Protein AF-A0A7S3F7E6-F1 (afdb_monomer)

Mean predicted aligned error: 4.09 Å

Sequence (186 aa):
VEELLQKADSQLNTDAANVQTLLRAVATEEGEFELPVPAERMIALRAAVRTLLPALDEGFVGTVKAYMQKANEDGLDGMVDVLRKLLQTYASERLFVLVDSRMEPAIASAVRSMLEAPPETWDEVMREQLLSSDASCGADELLGALQDQMGEVVLGMPAGSAVQTVLAEYLNEMLSLARGIAAEDA

pLDDT: mean 93.37, std 6.62, range [60.09, 98.44]

Structure (mmCIF, N/CA/C/O backbone):
data_AF-A0A7S3F7E6-F1
#
_entry.id   AF-A0A7S3F7E6-F1
#
loop_
_atom_site.group_PDB
_atom_site.id
_atom_site.type_symbol
_atom_site.label_atom_id
_atom_site.label_alt_id
_atom_site.label_comp_id
_atom_site.label_asym_id
_atom_site.label_entity_id
_atom_site.label_seq_id
_atom_site.pdbx_PDB_ins_code
_atom_site.Cartn_x
_atom_site.Cartn_y
_atom_site.Cartn_z
_atom_site.occupancy
_atom_site.B_iso_or_equiv
_atom_site.auth_seq_id
_atom_site.auth_comp_id
_atom_site.auth_asym_id
_atom_site.auth_atom_id
_atom_site.pdbx_PDB_model_num
ATOM 1 N N . VAL A 1 1 ? 2.160 9.738 34.472 1.00 67.06 1 VAL A N 1
ATOM 2 C CA . VAL A 1 1 ? 1.409 8.509 34.112 1.00 67.06 1 VAL A CA 1
ATOM 3 C C . VAL A 1 1 ? 0.072 8.883 33.491 1.00 67.06 1 VAL A C 1
ATOM 5 O O . VAL A 1 1 ? -0.151 8.504 32.356 1.00 67.06 1 VAL A O 1
ATOM 8 N N . GLU A 1 2 ? -0.748 9.707 34.146 1.00 76.00 2 GLU A N 1
ATOM 9 C CA . GLU A 1 2 ? -2.063 10.135 33.631 1.00 76.00 2 GLU A CA 1
ATOM 10 C C . GLU A 1 2 ? -2.003 10.919 32.304 1.00 76.00 2 GLU A C 1
ATOM 12 O O . GLU A 1 2 ? -2.695 10.566 31.357 1.00 76.00 2 GLU A O 1
ATOM 17 N N . GLU A 1 3 ? -1.075 11.872 32.155 1.00 75.81 3 GLU A N 1
ATOM 18 C CA . GLU A 1 3 ? -0.870 12.582 30.875 1.00 75.81 3 GLU A CA 1
ATOM 19 C C . GLU A 1 3 ? -0.378 11.675 29.731 1.00 75.81 3 GLU A C 1
ATOM 21 O O . GLU A 1 3 ? -0.647 11.942 28.562 1.00 75.81 3 GLU A O 1
ATOM 26 N N . LEU A 1 4 ? 0.362 10.606 30.051 1.00 71.06 4 LEU A N 1
ATOM 27 C CA . LEU A 1 4 ? 0.835 9.641 29.051 1.00 71.06 4 LEU A CA 1
ATOM 28 C C . LEU A 1 4 ? -0.311 8.737 28.586 1.00 71.06 4 LEU A C 1
ATOM 30 O O . LEU A 1 4 ? -0.419 8.477 27.393 1.00 71.06 4 LEU A O 1
ATOM 34 N N . LEU A 1 5 ? -1.181 8.319 29.512 1.00 74.38 5 LEU A N 1
ATOM 35 C CA . LEU A 1 5 ? -2.395 7.564 29.199 1.00 74.38 5 LEU A CA 1
ATOM 36 C C . LEU A 1 5 ? -3.343 8.394 28.332 1.00 74.38 5 LEU A C 1
ATOM 38 O O . LEU A 1 5 ? -3.755 7.938 27.274 1.00 74.38 5 LEU A O 1
ATOM 42 N N . GLN A 1 6 ? -3.582 9.652 28.701 1.00 78.19 6 GLN A N 1
ATOM 43 C CA . GLN A 1 6 ? -4.457 10.536 27.934 1.00 78.19 6 GLN A CA 1
ATOM 44 C C . GLN A 1 6 ? -3.949 10.775 26.503 1.00 78.19 6 GLN A C 1
ATOM 46 O O . GLN A 1 6 ? -4.742 10.826 25.561 1.00 78.19 6 GLN A O 1
ATOM 51 N N . LYS A 1 7 ? -2.628 10.909 26.318 1.00 71.81 7 LYS A N 1
ATOM 52 C CA . LYS A 1 7 ? -2.019 11.018 24.983 1.00 71.81 7 LYS A CA 1
ATOM 53 C C . LYS A 1 7 ? -2.166 9.727 24.181 1.00 71.81 7 LYS A C 1
ATOM 55 O O . LYS A 1 7 ? -2.499 9.806 23.004 1.00 71.81 7 LYS A O 1
ATOM 60 N N . ALA A 1 8 ? -1.959 8.569 24.808 1.00 66.00 8 ALA A N 1
ATOM 61 C CA . ALA A 1 8 ? -2.145 7.275 24.158 1.00 66.00 8 ALA A CA 1
ATOM 62 C C . ALA A 1 8 ? -3.608 7.061 23.729 1.00 66.00 8 ALA A C 1
ATOM 64 O O . ALA A 1 8 ? -3.853 6.722 22.576 1.00 66.00 8 ALA A O 1
ATOM 65 N N . ASP A 1 9 ? -4.574 7.360 24.601 1.00 74.50 9 ASP A N 1
ATOM 66 C CA . ASP A 1 9 ? -6.005 7.276 24.283 1.00 74.50 9 ASP A CA 1
ATOM 67 C C . ASP A 1 9 ? -6.388 8.228 23.144 1.00 74.50 9 ASP A C 1
ATOM 69 O O . ASP A 1 9 ? -7.146 7.877 22.241 1.00 74.50 9 ASP A O 1
ATOM 73 N N . SER A 1 10 ? -5.837 9.445 23.154 1.00 80.81 10 SER A N 1
ATOM 74 C CA . SER A 1 10 ? -6.072 10.424 22.087 1.00 80.81 10 SER A CA 1
ATOM 75 C C . SER A 1 10 ? -5.506 9.953 20.744 1.00 80.81 10 SER A C 1
ATOM 77 O O . SER A 1 10 ? -6.153 10.145 19.713 1.00 80.81 10 SER A O 1
ATOM 79 N N . GLN A 1 11 ? -4.332 9.313 20.747 1.00 79.88 11 GLN A N 1
ATOM 80 C CA . GLN A 1 11 ? -3.729 8.760 19.534 1.00 79.88 11 GLN A CA 1
ATOM 81 C C . GLN A 1 11 ? -4.549 7.586 18.991 1.00 79.88 11 GLN A C 1
ATOM 83 O O . GLN A 1 11 ? -4.916 7.605 17.823 1.00 79.88 11 GLN A O 1
ATOM 88 N N . LEU A 1 12 ? -4.949 6.640 19.846 1.00 81.00 12 LEU A N 1
ATOM 89 C CA . LEU A 1 12 ? -5.798 5.512 19.443 1.00 81.00 12 LEU A CA 1
ATOM 90 C C . LEU A 1 12 ? -7.125 5.980 18.830 1.00 81.00 12 LEU A C 1
ATOM 92 O O . LEU A 1 12 ? -7.575 5.443 17.819 1.00 81.00 12 LEU A O 1
ATOM 96 N N . ASN A 1 13 ? -7.737 7.017 19.407 1.00 89.75 13 ASN A N 1
ATOM 97 C CA . ASN A 1 13 ? -8.942 7.626 18.845 1.00 89.75 13 ASN A CA 1
ATOM 98 C C . ASN A 1 13 ? -8.681 8.284 17.483 1.00 89.75 13 ASN A C 1
ATOM 100 O O . ASN A 1 13 ? -9.543 8.234 16.605 1.00 89.75 13 ASN A O 1
ATOM 104 N N . THR A 1 14 ? -7.506 8.887 17.298 1.00 92.62 14 THR A N 1
ATOM 105 C CA . THR A 1 14 ? -7.100 9.503 16.027 1.00 92.62 14 THR A CA 1
ATOM 106 C C . THR A 1 14 ? -6.896 8.442 14.948 1.00 92.62 14 THR A C 1
ATOM 108 O O . THR A 1 14 ? -7.438 8.576 13.852 1.00 92.62 14 THR A O 1
ATOM 111 N N . ASP A 1 15 ? -6.204 7.352 15.268 1.00 94.31 15 ASP A N 1
ATOM 112 C CA . ASP A 1 15 ? -5.955 6.251 14.336 1.00 94.31 15 ASP A CA 1
ATOM 113 C C . ASP A 1 15 ? -7.269 5.588 13.914 1.00 94.31 15 ASP A C 1
ATOM 115 O O . ASP A 1 15 ? -7.531 5.416 12.722 1.00 94.31 15 ASP A O 1
ATOM 119 N N . ALA A 1 16 ? -8.154 5.310 14.875 1.00 94.44 16 ALA A N 1
ATOM 120 C CA . ALA A 1 16 ? -9.493 4.800 14.599 1.00 94.44 16 ALA A CA 1
ATOM 121 C C . ALA A 1 16 ? -10.308 5.768 13.726 1.00 94.44 16 ALA A C 1
ATOM 123 O O . ALA A 1 16 ? -10.965 5.336 12.778 1.00 94.44 16 ALA A O 1
ATOM 124 N N . ALA A 1 17 ? -10.246 7.078 13.989 1.00 96.31 17 ALA A N 1
ATOM 125 C CA . ALA A 1 17 ? -10.926 8.081 13.171 1.00 96.31 17 ALA A CA 1
ATOM 126 C C . ALA A 1 17 ? -10.387 8.126 11.729 1.00 96.31 17 ALA A C 1
ATOM 128 O O . ALA A 1 17 ? -11.175 8.257 10.786 1.00 96.31 17 ALA A O 1
ATOM 129 N N . ASN A 1 18 ? -9.075 7.962 11.541 1.00 97.12 18 ASN A N 1
ATOM 130 C CA . ASN A 1 18 ? -8.458 7.857 10.219 1.00 97.12 18 ASN A CA 1
ATOM 131 C C . ASN A 1 18 ? -8.948 6.603 9.481 1.00 97.12 18 ASN A C 1
ATOM 133 O O . ASN A 1 18 ? -9.395 6.711 8.339 1.00 97.12 18 ASN A O 1
ATOM 137 N N . VAL A 1 19 ? -8.963 5.436 10.140 1.00 97.62 19 VAL A N 1
ATOM 138 C CA . VAL A 1 19 ? -9.506 4.194 9.557 1.00 97.62 19 VAL A CA 1
ATOM 139 C C . VAL A 1 19 ? -10.969 4.374 9.154 1.00 97.62 19 VAL A C 1
ATOM 141 O O . VAL A 1 19 ? -11.334 4.061 8.025 1.00 97.62 19 VAL A O 1
ATOM 144 N N . GLN A 1 20 ? -11.805 4.940 10.027 1.00 96.19 20 GLN A N 1
ATOM 145 C CA . GLN A 1 20 ? -13.222 5.183 9.731 1.00 96.19 20 GLN A CA 1
ATOM 146 C C . GLN A 1 20 ? -13.421 6.157 8.564 1.00 96.19 20 GLN A C 1
ATOM 148 O O . GLN A 1 20 ? -14.310 5.962 7.737 1.00 96.19 20 GLN A O 1
ATOM 153 N N . THR A 1 21 ? -12.585 7.191 8.464 1.00 97.12 21 THR A N 1
ATOM 154 C CA . THR A 1 21 ? -12.619 8.133 7.337 1.00 97.12 21 THR A CA 1
ATOM 155 C C . THR A 1 21 ? -12.320 7.424 6.016 1.00 97.12 21 THR A C 1
ATOM 157 O O . THR A 1 21 ? -13.022 7.649 5.032 1.00 97.12 21 THR A O 1
ATOM 160 N N . LEU A 1 22 ? -11.333 6.526 6.000 1.00 98.00 22 LEU A N 1
ATOM 161 C CA . LEU A 1 22 ? -10.972 5.756 4.809 1.00 98.00 22 LEU A CA 1
ATOM 162 C C . LEU A 1 22 ? -12.019 4.687 4.465 1.00 98.00 22 LEU A C 1
ATOM 164 O O . LEU A 1 22 ? -12.360 4.531 3.296 1.00 98.00 22 LEU A O 1
ATOM 168 N N . LEU A 1 23 ? -12.597 4.010 5.461 1.00 96.81 23 LEU A N 1
ATOM 169 C CA . LEU A 1 23 ? -13.686 3.050 5.247 1.00 96.81 23 LEU A CA 1
ATOM 170 C C . LEU A 1 23 ? -14.930 3.713 4.644 1.00 96.81 23 LEU A C 1
ATOM 172 O O . LEU A 1 23 ? -15.566 3.139 3.767 1.00 96.81 23 LEU A O 1
ATOM 176 N N . ARG A 1 24 ? -15.248 4.953 5.034 1.00 96.06 24 ARG A N 1
ATOM 177 C CA . ARG A 1 24 ? -16.348 5.713 4.415 1.00 96.06 24 ARG A CA 1
ATOM 178 C C . ARG A 1 24 ? -16.120 6.002 2.934 1.00 96.06 24 ARG A C 1
ATOM 180 O O . ARG A 1 24 ? -17.093 6.086 2.199 1.00 96.06 24 ARG A O 1
ATOM 187 N N . ALA A 1 25 ? -14.870 6.129 2.483 1.00 95.69 25 ALA A N 1
ATOM 188 C CA . ALA A 1 25 ? -14.575 6.330 1.063 1.00 95.69 25 ALA A CA 1
ATOM 189 C C . ALA A 1 25 ? -14.931 5.100 0.206 1.00 95.69 25 ALA A C 1
ATOM 191 O O . ALA A 1 25 ? -15.142 5.233 -0.998 1.00 95.69 25 ALA A O 1
ATOM 192 N N . VAL A 1 26 ? -15.023 3.916 0.825 1.00 94.56 26 VAL A N 1
ATOM 193 C CA . VAL A 1 26 ? -15.366 2.651 0.156 1.00 94.56 26 VAL A CA 1
ATOM 194 C C . VAL A 1 26 ? -16.737 2.092 0.523 1.00 94.56 26 VAL A C 1
ATOM 196 O O . VAL A 1 26 ? -17.140 1.080 -0.044 1.00 94.56 26 VAL A O 1
ATOM 199 N N . ALA A 1 27 ? -17.476 2.758 1.409 1.00 93.69 27 ALA A N 1
ATOM 200 C CA . ALA A 1 27 ? -18.837 2.384 1.776 1.00 93.69 27 ALA A CA 1
ATOM 201 C C . ALA A 1 27 ? -19.883 3.097 0.901 1.00 93.69 27 ALA A C 1
ATOM 203 O O . ALA A 1 27 ? -19.652 4.210 0.423 1.00 93.69 27 ALA A O 1
ATOM 204 N N . THR A 1 28 ? -21.047 2.477 0.708 1.00 91.62 28 THR A N 1
ATOM 205 C CA . THR A 1 28 ? -22.240 3.094 0.109 1.00 91.62 28 THR A CA 1
ATOM 206 C C . THR A 1 28 ? -22.739 4.269 0.952 1.00 91.62 28 THR A C 1
ATOM 208 O O . THR A 1 28 ? -22.320 4.458 2.095 1.00 91.62 28 THR A O 1
ATOM 211 N N . GLU A 1 29 ? -23.675 5.059 0.414 1.00 86.88 29 GLU A N 1
ATOM 212 C CA . GLU A 1 29 ? -24.352 6.109 1.195 1.00 86.88 29 GLU A CA 1
ATOM 213 C C . GLU A 1 29 ? -25.075 5.544 2.432 1.00 86.88 29 GLU A C 1
ATOM 215 O O . GLU A 1 29 ? -25.226 6.232 3.439 1.00 86.88 29 GLU A O 1
ATOM 220 N N . GLU A 1 30 ? -25.469 4.271 2.371 1.00 87.25 30 GLU A N 1
ATOM 221 C CA . GLU A 1 30 ? -26.125 3.525 3.448 1.00 87.25 30 GLU A CA 1
ATOM 222 C C . GLU A 1 30 ? -25.119 2.921 4.449 1.00 87.25 30 GLU A C 1
ATOM 224 O O . GLU A 1 30 ? -25.516 2.408 5.494 1.00 87.25 30 GLU A O 1
ATOM 229 N N . GLY A 1 31 ? -23.813 3.027 4.175 1.00 85.69 31 GLY A N 1
ATOM 230 C CA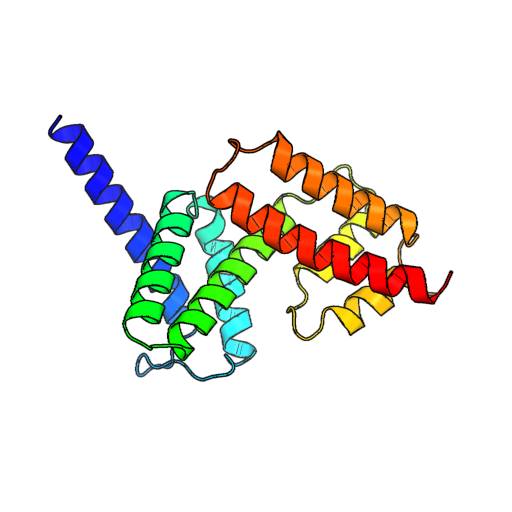 . GLY A 1 31 ? -22.742 2.508 5.028 1.00 85.69 31 GLY A CA 1
ATOM 231 C C . GLY A 1 31 ? -22.396 1.035 4.792 1.00 85.69 31 GLY A C 1
ATOM 232 O O . GLY A 1 31 ? -21.713 0.437 5.622 1.00 85.69 31 GLY A O 1
ATO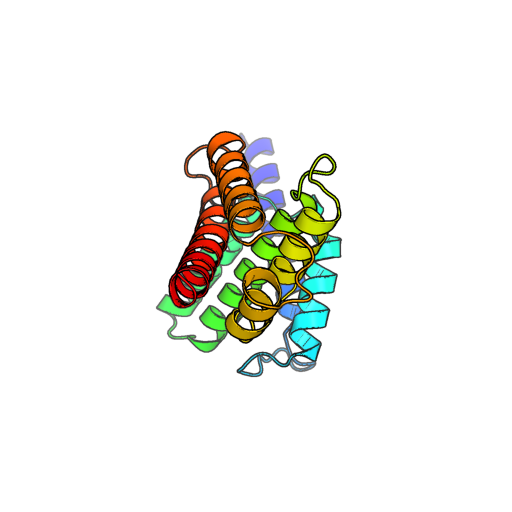M 233 N N . GLU A 1 32 ? -22.847 0.451 3.683 1.00 90.00 32 GLU A N 1
ATOM 234 C CA . GLU A 1 32 ? -22.572 -0.938 3.302 1.00 90.00 32 GLU A CA 1
ATOM 235 C C . GLU A 1 32 ? -21.340 -1.050 2.393 1.00 90.00 32 GLU A C 1
ATOM 237 O O . GLU A 1 32 ? -20.923 -0.073 1.773 1.00 90.00 32 GLU A O 1
ATOM 242 N N . PHE A 1 33 ? -20.756 -2.244 2.278 1.00 93.19 33 PHE A N 1
ATOM 243 C CA . PHE A 1 33 ? -19.643 -2.500 1.359 1.00 93.19 33 PHE A CA 1
ATOM 244 C C . PHE A 1 33 ? -20.098 -3.382 0.201 1.00 93.19 33 PHE A C 1
ATOM 246 O O . PHE A 1 33 ? -20.540 -4.512 0.400 1.00 93.19 33 PHE A O 1
ATOM 253 N N . GLU A 1 34 ? -19.938 -2.874 -1.017 1.00 93.25 34 GLU A N 1
ATOM 254 C CA . GLU A 1 34 ? -20.130 -3.653 -2.238 1.00 93.25 34 GLU A CA 1
ATOM 255 C C . GLU A 1 34 ? -18.868 -4.472 -2.536 1.00 93.25 34 GLU A C 1
ATOM 257 O O . GLU A 1 34 ? -17.754 -3.943 -2.483 1.00 93.25 34 GLU A O 1
ATOM 262 N N . LEU A 1 35 ? -19.038 -5.761 -2.851 1.00 91.56 35 LEU A N 1
ATOM 263 C CA . LEU A 1 35 ? -17.936 -6.687 -3.115 1.00 91.56 35 LEU A CA 1
ATOM 264 C C . LEU A 1 35 ? -18.098 -7.376 -4.480 1.00 91.56 35 LEU A C 1
ATOM 266 O O . LEU A 1 35 ? -19.159 -7.947 -4.740 1.00 91.56 35 LEU A O 1
ATOM 270 N N . PRO A 1 36 ? -17.054 -7.377 -5.335 1.00 91.69 36 PRO A N 1
ATOM 271 C CA . PRO A 1 36 ? -15.764 -6.702 -5.144 1.00 91.69 36 PRO A CA 1
ATOM 272 C C . PRO A 1 36 ? -15.913 -5.171 -5.090 1.00 91.69 36 PRO A C 1
ATOM 274 O O . PRO A 1 36 ? -16.817 -4.620 -5.710 1.00 91.69 36 PRO A O 1
ATOM 277 N N . VAL A 1 37 ? -15.016 -4.491 -4.358 1.00 93.38 37 VAL A N 1
ATOM 278 C CA . VAL A 1 37 ? -15.057 -3.022 -4.208 1.00 93.38 37 VAL A CA 1
ATOM 279 C C . VAL A 1 37 ? -15.017 -2.354 -5.592 1.00 93.38 37 VAL A C 1
ATOM 281 O O . VAL A 1 37 ? -14.040 -2.568 -6.318 1.00 93.38 37 VAL A O 1
ATOM 284 N N . PRO A 1 38 ? -16.030 -1.544 -5.962 1.00 93.81 38 PRO A N 1
ATOM 285 C CA . PRO A 1 38 ? -16.087 -0.871 -7.256 1.00 93.81 38 PRO A CA 1
ATOM 286 C C . PRO A 1 38 ? -14.872 0.024 -7.528 1.00 93.81 38 PRO A C 1
ATOM 288 O O . PRO A 1 38 ? -14.336 0.669 -6.624 1.00 93.81 38 PRO A O 1
A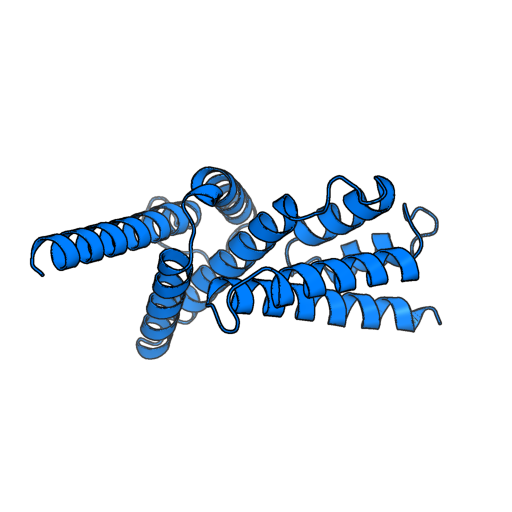TOM 291 N N . ALA A 1 39 ? -14.470 0.127 -8.798 1.00 92.50 39 ALA A N 1
ATOM 292 C CA . ALA A 1 39 ? -13.300 0.909 -9.210 1.00 92.50 39 ALA A CA 1
ATOM 293 C C . ALA A 1 39 ? -13.388 2.388 -8.787 1.00 92.50 39 ALA A C 1
ATOM 295 O O . ALA A 1 39 ? -12.409 2.959 -8.312 1.00 92.50 39 ALA A O 1
ATOM 296 N N . GLU A 1 40 ? -14.572 2.997 -8.883 1.00 94.12 40 GLU A N 1
ATOM 297 C CA . GLU A 1 40 ? -14.820 4.374 -8.434 1.00 94.12 40 GLU A CA 1
ATOM 298 C C . GLU A 1 40 ? -14.545 4.571 -6.935 1.00 94.12 40 GLU A C 1
ATOM 300 O O . GLU A 1 40 ? -13.961 5.579 -6.531 1.00 94.12 40 GLU A O 1
ATOM 305 N N . ARG A 1 41 ? -14.875 3.569 -6.113 1.00 95.75 41 ARG A N 1
ATOM 306 C CA . ARG A 1 41 ? -14.614 3.577 -4.672 1.00 95.75 41 ARG A CA 1
ATOM 307 C C . ARG A 1 41 ? -13.135 3.362 -4.371 1.00 95.75 41 ARG A C 1
ATOM 309 O O . ARG A 1 41 ? -12.602 4.003 -3.474 1.00 95.75 41 ARG A O 1
ATOM 316 N N . MET A 1 42 ? -12.443 2.534 -5.154 1.00 96.19 42 MET A N 1
ATOM 317 C CA . MET A 1 42 ? -10.985 2.393 -5.056 1.00 96.19 42 MET A CA 1
ATOM 318 C C . MET A 1 42 ? -10.252 3.692 -5.422 1.00 96.19 42 MET A C 1
ATOM 320 O O . MET A 1 42 ? -9.277 4.054 -4.764 1.00 96.19 42 MET A O 1
ATOM 324 N N . ILE A 1 43 ? -10.745 4.441 -6.415 1.00 95.44 43 ILE A N 1
ATOM 325 C CA . ILE A 1 43 ? -10.225 5.775 -6.752 1.00 95.44 43 ILE A CA 1
ATOM 326 C C . ILE A 1 43 ? -10.445 6.746 -5.583 1.00 95.44 43 ILE A C 1
ATOM 328 O O . ILE A 1 43 ? -9.513 7.454 -5.189 1.00 95.44 43 ILE A O 1
ATOM 332 N N . ALA A 1 44 ? -11.645 6.754 -4.994 1.00 96.69 44 ALA A N 1
ATOM 333 C CA . ALA A 1 44 ? -11.956 7.584 -3.831 1.00 96.69 44 ALA A CA 1
ATOM 334 C C . ALA A 1 44 ? -11.079 7.230 -2.617 1.00 96.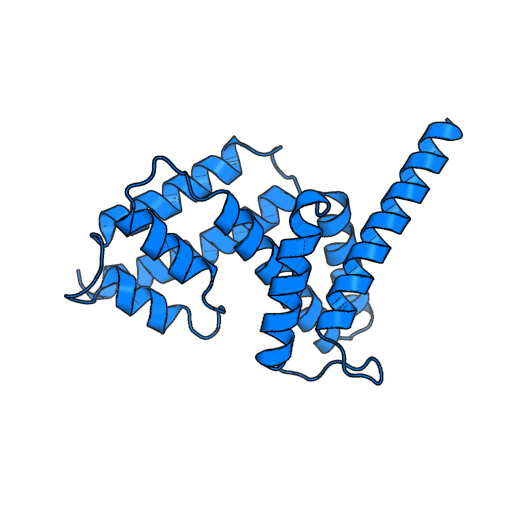69 44 ALA A C 1
ATOM 336 O O . ALA A 1 44 ? -10.523 8.123 -1.974 1.00 96.69 44 ALA A O 1
ATOM 337 N N . LEU A 1 45 ? -10.890 5.935 -2.349 1.00 97.88 45 LEU A N 1
ATOM 338 C CA . LEU A 1 45 ? -10.002 5.431 -1.305 1.00 97.88 45 LEU A CA 1
ATOM 339 C C . LEU A 1 45 ? -8.577 5.931 -1.500 1.00 97.88 45 LEU A C 1
ATOM 341 O O . LEU A 1 45 ? -7.993 6.492 -0.578 1.00 97.88 45 LEU A O 1
ATOM 345 N N . ARG A 1 46 ? -8.024 5.764 -2.703 1.00 97.75 46 ARG A N 1
ATOM 346 C CA . ARG A 1 46 ? -6.667 6.206 -3.028 1.00 97.75 46 ARG A CA 1
ATOM 347 C C . ARG A 1 46 ? -6.499 7.711 -2.827 1.00 97.75 46 ARG A C 1
ATOM 349 O O . ARG A 1 46 ? -5.520 8.141 -2.221 1.00 97.75 46 ARG A O 1
ATOM 356 N N . ALA A 1 47 ? -7.463 8.519 -3.267 1.00 97.75 47 ALA A N 1
ATOM 357 C CA . ALA A 1 47 ? -7.447 9.965 -3.041 1.00 97.75 47 ALA A CA 1
ATOM 358 C C . ALA A 1 47 ? -7.485 10.328 -1.542 1.00 97.75 47 ALA A C 1
ATOM 360 O O . ALA A 1 47 ? -6.762 11.225 -1.092 1.00 97.75 47 ALA A O 1
ATOM 361 N N . ALA A 1 48 ? -8.291 9.610 -0.756 1.00 98.12 48 ALA A N 1
ATOM 362 C CA . ALA A 1 48 ? -8.376 9.798 0.687 1.00 98.12 48 ALA A CA 1
ATOM 363 C C . ALA A 1 48 ? -7.078 9.374 1.398 1.00 98.12 48 ALA A C 1
ATOM 365 O O . ALA A 1 48 ? -6.568 10.122 2.232 1.00 98.12 48 ALA A O 1
ATOM 366 N N . VAL A 1 49 ? -6.487 8.236 1.011 1.00 98.38 49 VAL A N 1
ATOM 367 C CA . VAL A 1 49 ? -5.178 7.777 1.501 1.00 98.38 49 VAL A CA 1
ATOM 368 C C . VAL A 1 49 ? -4.106 8.817 1.202 1.00 98.38 49 VAL A C 1
ATOM 370 O O . VAL A 1 49 ? -3.408 9.214 2.123 1.00 98.38 49 VAL A O 1
ATOM 373 N N . ARG A 1 50 ? -4.006 9.327 -0.034 1.00 97.62 50 ARG A N 1
ATOM 374 C CA . ARG A 1 50 ? -3.032 10.376 -0.405 1.00 97.62 50 ARG A CA 1
ATOM 375 C C . ARG A 1 50 ? -3.150 11.619 0.474 1.00 97.62 50 ARG A C 1
ATOM 377 O O . ARG A 1 50 ? -2.140 12.192 0.874 1.00 97.62 50 ARG A O 1
ATOM 384 N N . THR A 1 51 ? -4.381 12.015 0.788 1.00 97.75 51 THR A N 1
ATOM 385 C CA . THR A 1 51 ? -4.667 13.183 1.631 1.00 97.75 51 THR A CA 1
ATOM 386 C C . THR A 1 51 ? -4.249 12.949 3.082 1.00 97.75 51 THR A C 1
ATOM 388 O O . THR A 1 51 ? -3.667 13.833 3.707 1.00 97.75 51 THR A O 1
ATOM 391 N N . LEU A 1 52 ? -4.533 11.761 3.619 1.00 97.69 52 LEU A N 1
ATOM 392 C CA . LEU A 1 52 ? -4.241 11.417 5.010 1.00 97.69 52 LEU A CA 1
ATOM 393 C C . LEU A 1 52 ? -2.825 10.873 5.220 1.00 97.69 52 LEU A C 1
ATOM 395 O O . LEU A 1 52 ? -2.392 10.813 6.365 1.00 97.69 52 LEU A O 1
ATOM 399 N N . LEU A 1 53 ? -2.091 10.523 4.158 1.00 97.31 53 LEU A N 1
ATOM 400 C CA . LEU A 1 53 ? -0.815 9.801 4.205 1.00 97.31 53 LEU A CA 1
ATOM 401 C C . LEU A 1 53 ? 0.191 10.333 5.243 1.00 97.31 53 LEU A C 1
ATOM 403 O O . LEU A 1 53 ? 0.791 9.505 5.928 1.00 97.31 53 LEU A O 1
ATOM 407 N N . PRO A 1 54 ? 0.376 11.660 5.434 1.00 95.88 54 PRO A N 1
ATOM 408 C CA . PRO A 1 54 ? 1.289 12.179 6.457 1.00 95.88 54 PRO A CA 1
ATOM 409 C C . PRO A 1 54 ? 0.915 11.806 7.902 1.00 95.88 54 PRO A C 1
ATOM 411 O O . PRO A 1 54 ? 1.778 11.846 8.773 1.00 95.88 54 PRO A O 1
ATOM 414 N N . ALA A 1 55 ? -0.352 11.471 8.153 1.00 94.56 55 ALA A N 1
ATOM 415 C CA . ALA A 1 55 ? -0.899 11.089 9.454 1.00 94.56 55 ALA A CA 1
ATOM 416 C C . ALA A 1 55 ? -1.093 9.567 9.619 1.00 94.56 55 ALA A C 1
ATOM 418 O O . ALA A 1 55 ? -1.565 9.134 10.666 1.00 94.56 55 ALA A O 1
ATOM 419 N N . LEU A 1 56 ? -0.773 8.755 8.602 1.00 96.94 56 LEU A N 1
ATOM 420 C CA . LEU A 1 56 ? -0.942 7.298 8.634 1.00 96.94 56 LEU A CA 1
ATOM 421 C C . LEU A 1 56 ? 0.368 6.610 9.050 1.00 96.94 56 LEU A C 1
ATOM 423 O O . LEU A 1 56 ? 1.257 6.371 8.224 1.00 96.94 56 LEU A O 1
ATOM 427 N N . ASP A 1 57 ? 0.480 6.295 10.338 1.00 94.81 57 ASP A N 1
ATOM 428 C CA . ASP A 1 57 ? 1.677 5.741 10.973 1.00 94.81 57 ASP A CA 1
ATOM 429 C C . ASP A 1 57 ? 1.500 4.279 11.450 1.00 94.81 57 ASP A C 1
ATOM 431 O O . ASP A 1 57 ? 0.626 3.540 10.987 1.00 94.81 57 ASP A O 1
ATOM 435 N N . GLU A 1 58 ? 2.362 3.838 12.372 1.00 95.44 58 GLU A N 1
ATOM 436 C CA . GLU A 1 58 ? 2.293 2.512 13.000 1.00 95.44 58 GLU A CA 1
ATOM 437 C C . GLU A 1 58 ? 0.964 2.256 13.722 1.00 95.44 58 GLU A C 1
ATOM 439 O O . GLU A 1 58 ? 0.450 1.136 13.677 1.00 95.44 58 GLU A O 1
ATOM 444 N N . GLY A 1 59 ? 0.398 3.276 14.373 1.00 95.75 59 GLY A N 1
ATOM 445 C CA . GLY A 1 59 ? -0.869 3.175 15.089 1.00 95.75 59 GLY A CA 1
ATOM 446 C C . GLY A 1 59 ? -2.038 2.958 14.132 1.00 95.75 59 GLY A C 1
ATOM 447 O O . GLY A 1 59 ? -2.883 2.086 14.365 1.00 95.75 59 GLY A O 1
ATOM 448 N N . PHE A 1 60 ? -2.022 3.640 12.983 1.00 97.62 60 PHE A N 1
ATOM 449 C CA . PHE A 1 60 ? -2.962 3.377 11.892 1.00 97.62 60 PHE A CA 1
ATOM 450 C C . PHE A 1 60 ? -2.882 1.924 11.401 1.00 97.62 60 PHE A C 1
ATOM 452 O O . PHE A 1 60 ? -3.897 1.223 11.401 1.00 97.62 60 PHE A O 1
ATOM 459 N N . VAL A 1 61 ? -1.691 1.438 11.026 1.00 98.12 61 VAL A N 1
ATOM 460 C CA . VAL A 1 61 ? -1.535 0.060 10.519 1.00 98.12 61 VAL A CA 1
ATOM 461 C C . VAL A 1 61 ? -1.938 -0.964 11.582 1.00 98.12 61 VAL A C 1
ATOM 463 O O . VAL A 1 61 ? -2.637 -1.933 11.274 1.00 98.12 61 VAL A O 1
ATOM 466 N N . GLY A 1 62 ? -1.551 -0.738 12.840 1.00 97.19 62 GLY A N 1
ATOM 467 C CA . GLY A 1 62 ? -1.958 -1.566 13.974 1.00 97.19 62 GLY A CA 1
ATOM 468 C C . GLY A 1 62 ? -3.477 -1.618 14.147 1.00 97.19 62 GLY A C 1
ATOM 469 O O . GLY A 1 62 ? -4.038 -2.700 14.321 1.00 97.19 62 GLY A O 1
ATOM 470 N N . THR A 1 63 ? -4.155 -0.477 14.017 1.00 97.94 63 THR A N 1
ATOM 471 C CA . THR A 1 63 ? -5.620 -0.385 14.112 1.00 97.94 63 THR A CA 1
ATOM 472 C C . THR A 1 63 ? -6.308 -1.143 12.979 1.00 97.94 63 THR A C 1
ATOM 474 O O . THR A 1 63 ? -7.224 -1.924 13.238 1.00 97.94 63 THR A O 1
ATOM 477 N N . VAL A 1 64 ? -5.846 -0.989 11.732 1.00 98.44 64 VAL A N 1
ATOM 478 C CA . VAL A 1 64 ? -6.407 -1.734 10.591 1.00 98.44 64 VAL A CA 1
ATOM 479 C C . VAL A 1 64 ? -6.223 -3.240 10.784 1.00 98.44 64 VAL A C 1
ATOM 481 O O . VAL A 1 64 ? -7.183 -3.993 10.625 1.00 98.44 64 VAL A 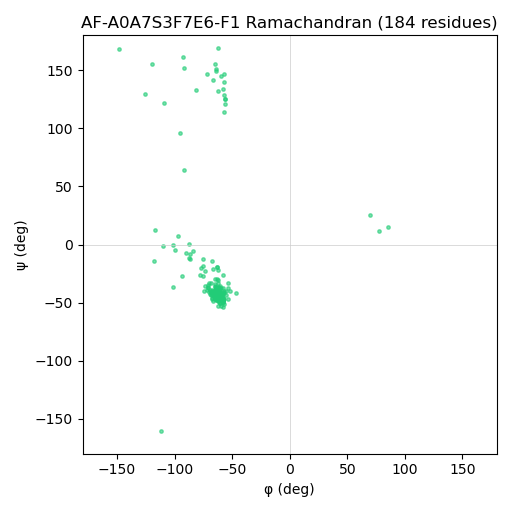O 1
ATOM 484 N N . LYS A 1 65 ? -5.032 -3.692 11.202 1.00 97.56 65 LYS A N 1
ATOM 485 C CA . LYS A 1 65 ? -4.771 -5.114 11.490 1.00 97.56 65 LYS A CA 1
ATOM 486 C C . LYS A 1 65 ? -5.654 -5.650 12.621 1.00 97.56 65 LYS A C 1
ATOM 488 O O . LYS A 1 65 ? -6.165 -6.762 12.512 1.00 97.56 65 LYS A O 1
ATOM 493 N N . ALA A 1 66 ? -5.886 -4.865 13.673 1.00 97.56 66 ALA A N 1
ATOM 494 C CA . ALA A 1 66 ? -6.799 -5.243 14.751 1.00 97.56 66 ALA A CA 1
ATOM 495 C C . ALA A 1 66 ? -8.248 -5.382 14.252 1.00 97.56 66 ALA A C 1
ATOM 497 O O . ALA A 1 66 ? -8.930 -6.345 14.603 1.00 97.56 66 ALA A O 1
ATOM 498 N N . TYR A 1 67 ? -8.709 -4.465 13.394 1.00 97.69 67 TYR A N 1
ATOM 499 C CA . TYR A 1 67 ? -10.037 -4.552 12.780 1.00 97.69 67 TYR A CA 1
ATOM 500 C C . TYR A 1 67 ? -10.151 -5.769 11.857 1.00 97.69 67 TYR A C 1
ATOM 502 O O . TYR A 1 67 ? -11.173 -6.447 11.885 1.00 97.69 67 TYR A O 1
ATOM 510 N N . MET A 1 68 ? -9.100 -6.089 11.095 1.00 98.12 68 MET A N 1
ATOM 511 C CA . MET A 1 68 ? -9.058 -7.284 10.243 1.00 98.12 68 MET A CA 1
ATOM 512 C C . MET A 1 68 ? -9.168 -8.560 11.069 1.00 98.12 68 MET A C 1
ATOM 514 O O . MET A 1 68 ? -9.979 -9.424 10.748 1.00 98.12 68 MET A O 1
ATOM 518 N N . GLN A 1 69 ? -8.385 -8.662 12.146 1.00 98.06 69 GLN A N 1
ATOM 519 C CA . GLN A 1 69 ? -8.433 -9.807 13.050 1.00 98.06 69 GLN A CA 1
ATOM 520 C C . GLN A 1 69 ? -9.833 -9.971 13.647 1.00 98.06 69 GLN A C 1
ATOM 522 O O . GLN A 1 69 ? -10.381 -11.071 13.637 1.00 98.06 69 GLN A O 1
ATOM 527 N N . LYS A 1 70 ? -10.440 -8.870 14.101 1.00 97.69 70 LYS A N 1
ATOM 528 C CA . LYS A 1 70 ? -11.788 -8.886 14.667 1.00 97.69 70 LYS A CA 1
ATOM 529 C C . LYS A 1 70 ? -12.848 -9.291 13.637 1.00 97.69 70 LYS A C 1
ATOM 531 O O . LYS A 1 70 ? -13.679 -10.142 13.928 1.00 97.69 70 LYS A O 1
ATOM 536 N N . ALA A 1 71 ? -12.794 -8.731 12.429 1.00 97.38 71 ALA A N 1
ATOM 537 C CA . ALA A 1 71 ? -13.693 -9.094 11.336 1.00 97.38 71 ALA A CA 1
ATOM 538 C C . ALA A 1 71 ? -13.577 -10.583 10.976 1.00 97.38 71 ALA A C 1
ATOM 540 O O . ALA A 1 71 ? -14.592 -11.246 10.790 1.00 97.38 71 ALA A O 1
ATOM 541 N N . ASN A 1 72 ? -12.356 -11.119 10.946 1.00 97.50 72 ASN A N 1
ATOM 542 C CA . ASN A 1 72 ? -12.104 -12.537 10.708 1.00 97.50 72 ASN A CA 1
ATOM 543 C C . ASN A 1 72 ? -12.673 -13.427 11.831 1.00 97.50 72 ASN A C 1
ATOM 545 O O . ASN A 1 72 ? -13.309 -14.438 11.551 1.00 97.50 72 ASN A O 1
ATOM 549 N N . GLU A 1 73 ? -12.493 -13.046 13.100 1.00 97.94 73 GLU A N 1
ATOM 550 C CA . GLU A 1 73 ? -13.086 -13.752 14.251 1.00 97.94 73 GLU A CA 1
ATOM 551 C C . GLU A 1 73 ? -14.621 -13.747 14.227 1.00 97.94 73 GLU A C 1
ATOM 553 O O . GLU A 1 73 ? -15.248 -14.720 14.646 1.00 97.94 73 GLU A O 1
ATOM 558 N N . ASP A 1 74 ? -15.215 -12.672 13.710 1.00 97.69 74 ASP A N 1
ATOM 559 C CA . ASP A 1 74 ? -16.664 -12.505 13.590 1.00 97.69 74 ASP A CA 1
ATOM 560 C C . ASP A 1 74 ? -17.234 -13.100 12.280 1.00 97.69 74 ASP A C 1
ATOM 562 O O . ASP A 1 74 ? -18.442 -13.030 12.051 1.00 97.69 74 ASP A O 1
ATOM 566 N N . GLY A 1 75 ? -16.398 -13.702 11.420 1.00 96.38 75 GLY A N 1
ATOM 567 C CA . GLY A 1 75 ? -16.817 -14.304 10.145 1.00 96.38 75 GLY A CA 1
ATOM 568 C C . GLY A 1 75 ? -17.254 -13.288 9.082 1.00 96.38 75 GLY A C 1
ATOM 569 O O . GLY A 1 75 ? -18.059 -13.601 8.206 1.00 96.38 75 GLY A O 1
ATOM 570 N N . LEU A 1 76 ? -16.761 -12.053 9.171 1.00 95.62 76 LEU A N 1
ATOM 571 C CA . LEU A 1 76 ? -17.052 -10.957 8.249 1.00 95.62 76 LEU A CA 1
ATOM 572 C C . LEU A 1 76 ? -16.009 -10.906 7.124 1.00 95.62 76 LEU A C 1
ATOM 574 O O . LEU A 1 76 ? -15.278 -9.922 6.991 1.00 95.62 76 LEU A O 1
ATOM 578 N N . ASP A 1 77 ? -15.953 -11.955 6.299 1.00 95.31 77 ASP A N 1
ATOM 579 C CA . ASP A 1 77 ? -14.960 -12.107 5.217 1.00 95.31 77 ASP A CA 1
ATOM 580 C C . ASP A 1 77 ? -14.910 -10.881 4.294 1.00 95.31 77 ASP A C 1
ATOM 582 O O . ASP A 1 77 ? -13.843 -10.372 3.952 1.00 95.31 77 ASP A O 1
ATOM 586 N N . GLY A 1 78 ? -16.080 -10.324 3.980 1.00 94.81 78 G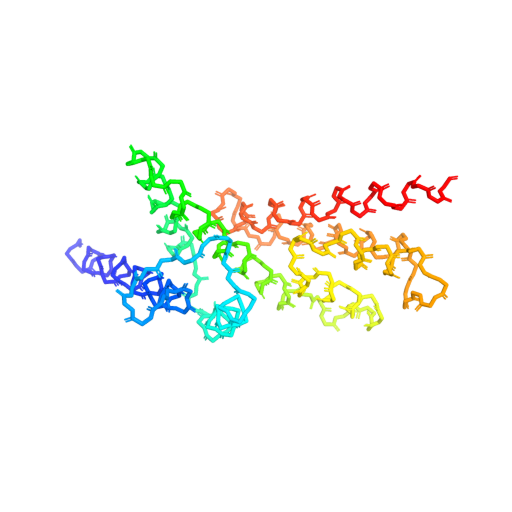LY A N 1
ATOM 587 C CA . GLY A 1 78 ? -16.180 -9.126 3.160 1.00 94.81 78 GLY A CA 1
ATOM 588 C C . GLY A 1 78 ? -15.508 -7.886 3.760 1.00 94.81 78 GLY A C 1
ATOM 589 O O . GLY A 1 78 ? -14.887 -7.104 3.045 1.00 94.81 78 GLY A O 1
ATOM 590 N N . MET A 1 79 ? -15.571 -7.720 5.084 1.00 95.94 79 MET A N 1
ATOM 591 C CA . MET A 1 79 ? -14.869 -6.638 5.783 1.00 95.94 79 MET A CA 1
ATOM 592 C C . MET A 1 79 ? -13.355 -6.884 5.799 1.00 95.94 79 MET A C 1
ATOM 594 O O . MET A 1 79 ? -12.579 -5.941 5.643 1.00 95.94 79 MET A O 1
ATOM 598 N N . VAL A 1 80 ? -12.923 -8.142 5.948 1.00 97.31 80 VAL A N 1
ATOM 599 C CA . VAL A 1 80 ? -11.500 -8.507 5.846 1.00 97.31 80 VAL A CA 1
ATOM 600 C C . VAL A 1 80 ? -10.948 -8.111 4.476 1.00 97.31 80 VAL A C 1
ATOM 602 O O . VAL A 1 80 ? -9.867 -7.523 4.408 1.00 97.31 80 VAL A O 1
ATOM 605 N N . ASP A 1 81 ? -11.697 -8.355 3.400 1.00 95.94 81 ASP A N 1
ATOM 606 C CA . ASP A 1 81 ? -11.294 -7.978 2.043 1.00 95.94 81 ASP A CA 1
ATOM 607 C C . ASP A 1 81 ? -11.213 -6.455 1.849 1.00 95.94 81 ASP A C 1
ATOM 609 O O . ASP A 1 81 ? -10.242 -5.960 1.271 1.00 95.94 81 ASP A O 1
ATOM 613 N N . VAL A 1 82 ? -12.169 -5.688 2.386 1.00 97.38 82 VAL A N 1
ATOM 614 C CA . VAL A 1 82 ? -12.127 -4.212 2.357 1.00 97.38 82 VAL A CA 1
ATOM 615 C C . VAL A 1 82 ? -10.896 -3.678 3.092 1.00 97.38 82 VAL A C 1
ATOM 617 O O . VAL A 1 82 ? -10.170 -2.830 2.568 1.00 97.38 82 VAL A O 1
ATOM 620 N N . LEU A 1 83 ? -10.623 -4.186 4.294 1.00 98.12 83 LEU A N 1
ATOM 621 C CA . LEU A 1 83 ? -9.474 -3.763 5.095 1.00 98.12 83 LEU A CA 1
ATOM 622 C C . LEU A 1 83 ? -8.139 -4.192 4.462 1.00 98.12 83 LEU A C 1
ATOM 624 O O . LEU A 1 83 ? -7.158 -3.450 4.538 1.00 98.12 83 LEU A O 1
ATOM 628 N N . ARG A 1 84 ? -8.101 -5.341 3.773 1.00 97.00 84 ARG A N 1
ATOM 629 C CA . ARG A 1 84 ? -6.945 -5.754 2.964 1.00 97.00 84 ARG A CA 1
ATOM 630 C C . ARG A 1 84 ? -6.694 -4.762 1.827 1.00 97.00 84 ARG A C 1
ATOM 632 O O . ARG A 1 84 ? -5.567 -4.290 1.693 1.00 97.00 84 ARG A O 1
ATOM 639 N N . LYS A 1 85 ? -7.731 -4.383 1.069 1.00 96.75 85 LYS A N 1
ATOM 640 C CA . LYS A 1 85 ? -7.628 -3.366 0.003 1.00 96.75 85 LYS A CA 1
ATOM 641 C C . LYS A 1 85 ? -7.187 -2.003 0.542 1.00 96.75 85 LYS A C 1
ATOM 643 O O . LYS A 1 85 ? -6.405 -1.307 -0.109 1.00 96.75 85 LYS A O 1
ATOM 648 N N . LEU A 1 86 ? -7.623 -1.639 1.750 1.00 98.00 86 LEU A N 1
ATOM 649 C CA . LEU A 1 86 ? -7.147 -0.449 2.455 1.00 98.00 86 LEU A CA 1
ATOM 650 C C . LEU A 1 86 ? -5.638 -0.510 2.732 1.00 98.00 86 LEU A C 1
ATOM 652 O O . LEU A 1 86 ? -4.931 0.437 2.387 1.00 98.00 86 LEU A O 1
ATOM 656 N N . LEU A 1 87 ? -5.128 -1.608 3.302 1.00 98.06 87 LEU A N 1
ATOM 657 C CA . LEU A 1 87 ? -3.687 -1.758 3.549 1.00 98.06 87 LEU A CA 1
ATOM 658 C C . LEU A 1 87 ? -2.870 -1.788 2.258 1.00 98.06 87 LEU A C 1
ATOM 660 O O . LEU A 1 87 ? -1.813 -1.166 2.209 1.00 98.06 87 LEU A O 1
ATOM 664 N N . GLN A 1 88 ? -3.359 -2.457 1.213 1.00 97.19 88 GLN A N 1
ATOM 665 C CA . GLN A 1 88 ? -2.701 -2.482 -0.095 1.00 97.19 88 GLN A CA 1
ATOM 666 C C . GLN A 1 88 ? -2.619 -1.077 -0.707 1.00 97.19 88 GLN A C 1
ATOM 668 O O . GLN A 1 88 ? -1.557 -0.673 -1.168 1.00 97.19 88 GLN A O 1
ATOM 673 N N . THR A 1 89 ? -3.704 -0.297 -0.634 1.00 98.19 89 THR A N 1
ATOM 674 C CA . THR A 1 89 ? -3.718 1.096 -1.117 1.00 98.19 89 THR A CA 1
ATOM 675 C C . THR A 1 89 ? -2.792 1.981 -0.282 1.00 98.19 89 THR A C 1
ATOM 677 O O . THR A 1 89 ? -2.047 2.790 -0.822 1.00 98.19 89 THR A O 1
ATOM 680 N N . TYR A 1 90 ? -2.783 1.820 1.044 1.00 98.38 90 TYR A N 1
ATOM 681 C CA . TYR A 1 90 ? -1.819 2.509 1.905 1.00 98.38 90 TYR A CA 1
ATOM 682 C C . TYR A 1 90 ? -0.374 2.184 1.512 1.00 98.38 90 TYR A C 1
ATOM 684 O O . TYR A 1 90 ? 0.437 3.098 1.355 1.00 98.38 90 TYR A O 1
ATOM 692 N N . ALA A 1 91 ? -0.061 0.899 1.327 1.00 98.12 91 ALA A N 1
ATOM 693 C CA . ALA A 1 91 ? 1.273 0.451 0.964 1.00 98.12 91 ALA A CA 1
ATOM 694 C C . ALA A 1 91 ? 1.711 1.048 -0.374 1.00 98.12 91 ALA A C 1
ATOM 696 O O . ALA A 1 91 ? 2.792 1.632 -0.454 1.00 98.12 91 ALA A O 1
ATOM 697 N N . SER A 1 92 ? 0.845 0.981 -1.388 1.00 97.88 92 SER A N 1
ATOM 698 C CA . SER A 1 92 ? 1.129 1.510 -2.718 1.00 97.88 92 SER A CA 1
ATOM 699 C C . SER A 1 92 ? 1.426 3.009 -2.685 1.00 97.88 92 SER A C 1
ATOM 701 O O . SER A 1 92 ? 2.425 3.449 -3.245 1.00 97.88 92 SER A O 1
ATOM 703 N N . GLU A 1 93 ? 0.619 3.799 -1.971 1.00 98.06 93 GLU A N 1
ATOM 704 C CA . GLU A 1 93 ? 0.810 5.251 -1.871 1.00 98.06 93 GLU A CA 1
ATOM 705 C C . GLU A 1 93 ? 2.037 5.628 -1.037 1.00 98.06 93 GLU A C 1
ATOM 707 O O . GLU A 1 93 ? 2.763 6.568 -1.372 1.00 98.06 93 GLU A O 1
ATOM 712 N N . ARG A 1 94 ? 2.317 4.878 0.033 1.00 97.19 94 ARG A N 1
ATOM 713 C CA . ARG A 1 94 ? 3.517 5.086 0.847 1.00 97.19 94 ARG A CA 1
ATOM 714 C C . ARG A 1 94 ? 4.784 4.770 0.057 1.00 97.19 94 ARG A C 1
ATOM 716 O O . ARG A 1 94 ? 5.753 5.515 0.155 1.00 97.19 94 ARG A O 1
ATOM 723 N N . LEU A 1 95 ? 4.773 3.710 -0.742 1.00 97.38 95 LEU A N 1
ATOM 724 C CA . LEU A 1 95 ? 5.877 3.351 -1.629 1.00 97.38 95 LEU A CA 1
ATOM 725 C C . LEU A 1 95 ? 6.026 4.346 -2.776 1.00 97.38 95 LEU A C 1
ATOM 727 O O . LEU A 1 95 ? 7.146 4.731 -3.095 1.00 97.38 95 LEU A O 1
ATOM 731 N N . PHE A 1 96 ? 4.918 4.824 -3.344 1.00 96.69 96 PHE A N 1
ATOM 732 C CA . PHE A 1 96 ? 4.927 5.797 -4.436 1.00 96.69 96 PHE A CA 1
ATOM 733 C C . PHE A 1 96 ? 5.680 7.075 -4.050 1.00 96.69 96 PHE A C 1
ATOM 735 O O . PHE A 1 96 ? 6.476 7.591 -4.834 1.00 96.69 96 PHE A O 1
ATOM 742 N N . VAL A 1 97 ? 5.480 7.569 -2.822 1.00 94.81 97 VAL A N 1
ATOM 743 C CA . VAL A 1 97 ? 6.211 8.747 -2.321 1.00 94.81 97 VAL A CA 1
ATOM 744 C C . VAL A 1 97 ? 7.665 8.451 -1.939 1.00 94.81 97 VAL A C 1
ATOM 746 O O . VAL A 1 97 ? 8.456 9.387 -1.847 1.00 94.81 97 VAL A O 1
ATOM 749 N N . LEU A 1 98 ? 8.019 7.181 -1.718 1.00 92.44 98 LEU A N 1
ATOM 750 C CA . LEU A 1 98 ? 9.386 6.734 -1.427 1.00 92.44 98 LEU A CA 1
ATOM 751 C C . LEU A 1 98 ? 10.212 6.449 -2.687 1.00 92.44 98 LEU A C 1
ATOM 753 O O . LEU A 1 98 ? 11.414 6.232 -2.562 1.00 92.44 98 LEU A O 1
ATOM 757 N N . VAL A 1 99 ? 9.608 6.457 -3.882 1.00 92.19 99 VAL A N 1
ATOM 758 C CA . VAL A 1 99 ? 10.355 6.330 -5.142 1.00 92.19 99 VAL A CA 1
ATOM 759 C C . VAL A 1 99 ? 11.393 7.452 -5.217 1.00 92.19 99 VAL A C 1
ATOM 761 O O . VAL A 1 99 ? 11.031 8.632 -5.287 1.00 92.19 99 VAL A O 1
ATOM 764 N N . ASP A 1 100 ? 12.674 7.068 -5.178 1.00 85.12 100 ASP A N 1
ATOM 765 C CA . ASP A 1 100 ? 13.812 7.983 -5.058 1.00 85.12 100 ASP A CA 1
ATOM 766 C C . ASP A 1 100 ? 13.804 9.012 -6.195 1.00 85.12 100 ASP A C 1
ATOM 768 O O . ASP A 1 100 ? 13.746 8.671 -7.374 1.00 85.12 100 ASP A O 1
ATOM 772 N N . SER A 1 101 ? 13.901 10.295 -5.847 1.00 82.88 101 SER A N 1
ATOM 773 C CA . SER A 1 101 ? 13.979 11.383 -6.824 1.00 82.88 101 SER A CA 1
ATOM 774 C C . SER A 1 101 ? 15.282 11.387 -7.631 1.00 82.88 101 SER A C 1
ATOM 776 O O . SER A 1 101 ? 15.369 12.085 -8.639 1.00 82.88 101 SER A O 1
ATOM 778 N N . ARG A 1 102 ? 16.290 10.625 -7.191 1.00 85.12 102 ARG A N 1
ATOM 779 C CA . ARG A 1 102 ? 17.560 10.390 -7.893 1.00 85.12 102 ARG A CA 1
ATOM 780 C C . ARG A 1 102 ? 17.494 9.214 -8.866 1.00 85.12 102 ARG A C 1
ATOM 782 O O . ARG A 1 102 ? 18.433 9.045 -9.640 1.00 85.12 102 ARG A O 1
ATOM 789 N N . MET A 1 103 ? 16.437 8.403 -8.807 1.00 92.81 103 MET A N 1
ATOM 790 C CA . MET A 1 103 ? 16.203 7.330 -9.769 1.00 92.81 103 MET A CA 1
ATOM 791 C C . MET A 1 103 ? 16.080 7.921 -11.175 1.00 92.81 103 MET A C 1
ATOM 793 O O . MET A 1 103 ? 15.573 9.032 -11.353 1.00 92.81 103 MET A O 1
ATOM 797 N N . GLU A 1 104 ? 16.562 7.188 -12.176 1.00 94.94 104 GLU A N 1
ATOM 798 C CA . GLU A 1 104 ? 16.425 7.608 -13.567 1.00 94.94 104 GLU A CA 1
ATOM 799 C C . GLU A 1 104 ? 14.923 7.786 -13.903 1.00 94.94 104 GLU A C 1
ATOM 801 O O . GLU A 1 104 ? 14.109 6.950 -13.497 1.00 94.94 104 GLU A O 1
ATOM 806 N N . PRO A 1 105 ? 14.515 8.893 -14.561 1.00 94.88 105 PRO A N 1
ATOM 807 C CA . PRO A 1 105 ? 13.103 9.215 -14.769 1.00 94.88 105 PRO A CA 1
ATOM 808 C C . PRO A 1 105 ? 12.256 8.121 -15.427 1.00 94.88 105 PRO A C 1
ATOM 810 O O . PRO A 1 105 ? 11.091 7.965 -15.055 1.00 94.88 105 PRO A O 1
ATOM 813 N N . ALA A 1 106 ? 12.802 7.376 -16.388 1.00 95.00 106 ALA A N 1
ATOM 814 C CA . ALA A 1 106 ? 12.093 6.306 -17.076 1.00 95.00 106 ALA A CA 1
ATOM 815 C C . ALA A 1 106 ? 11.856 5.098 -16.155 1.00 95.00 106 ALA A C 1
ATOM 817 O O . ALA A 1 106 ? 10.738 4.576 -16.127 1.00 95.00 106 ALA A O 1
ATOM 818 N N . ILE A 1 107 ? 12.852 4.729 -15.340 1.00 96.00 107 ILE A N 1
ATOM 819 C CA . ILE A 1 107 ? 12.716 3.702 -14.292 1.00 96.00 107 ILE A CA 1
ATOM 820 C C . ILE A 1 107 ? 11.710 4.157 -13.226 1.00 96.00 107 ILE A C 1
ATOM 822 O O . ILE A 1 107 ? 10.795 3.417 -12.866 1.00 96.00 107 ILE A O 1
ATOM 826 N N . ALA A 1 108 ? 11.821 5.401 -12.755 1.00 95.88 108 ALA A N 1
ATOM 827 C CA . ALA A 1 108 ? 10.914 5.954 -11.752 1.00 95.88 108 ALA A CA 1
ATOM 828 C C . ALA A 1 108 ? 9.461 5.979 -12.246 1.00 95.88 108 ALA A C 1
ATOM 830 O O . ALA A 1 108 ? 8.540 5.710 -11.473 1.00 95.88 108 ALA A O 1
ATOM 831 N N . SER A 1 109 ? 9.247 6.288 -13.528 1.00 95.12 109 SER A N 1
ATOM 832 C CA . SER A 1 109 ? 7.929 6.246 -14.162 1.00 95.12 109 SER A CA 1
ATOM 833 C C . SER A 1 109 ? 7.368 4.823 -14.220 1.00 95.12 109 SER A C 1
ATOM 835 O O . SER A 1 109 ? 6.199 4.628 -13.890 1.00 95.12 109 SER A O 1
ATOM 837 N N . ALA A 1 110 ? 8.189 3.832 -14.580 1.00 95.75 110 ALA A N 1
ATOM 838 C CA . ALA A 1 110 ? 7.782 2.428 -14.624 1.00 95.75 110 ALA A CA 1
ATOM 839 C C . ALA A 1 110 ? 7.402 1.899 -13.230 1.00 95.75 110 ALA A C 1
ATOM 841 O O . ALA A 1 110 ? 6.311 1.356 -13.046 1.00 95.75 110 ALA A O 1
ATOM 842 N N . VAL A 1 111 ? 8.235 2.156 -12.213 1.00 96.62 111 VAL A N 1
ATOM 843 C CA . VAL A 1 111 ? 7.942 1.795 -10.813 1.00 96.62 111 VAL A CA 1
ATOM 844 C C . VAL A 1 111 ? 6.638 2.445 -10.342 1.00 96.62 111 VAL A C 1
ATOM 846 O O . VAL A 1 111 ? 5.784 1.783 -9.757 1.00 96.62 111 VAL A O 1
ATOM 849 N N . ARG A 1 112 ? 6.439 3.738 -10.623 1.00 96.31 112 ARG A N 1
ATOM 850 C CA . ARG A 1 112 ? 5.203 4.452 -10.265 1.00 96.31 112 ARG A CA 1
ATOM 851 C C . ARG A 1 112 ? 3.975 3.869 -10.955 1.00 96.31 112 ARG A C 1
ATOM 853 O O . ARG A 1 112 ? 2.959 3.705 -10.289 1.00 96.31 112 ARG A O 1
ATOM 860 N N . SER A 1 113 ? 4.079 3.515 -12.235 1.00 95.75 113 SER A N 1
ATOM 861 C CA . SER A 1 113 ? 3.001 2.854 -12.978 1.00 95.75 113 SER A CA 1
ATOM 862 C C . SER A 1 113 ? 2.592 1.534 -12.313 1.00 95.75 113 SER A C 1
ATOM 864 O O . SER A 1 113 ? 1.410 1.316 -12.046 1.00 95.75 113 SER A O 1
ATOM 866 N N . MET A 1 114 ? 3.568 0.706 -11.924 1.00 95.94 114 MET A N 1
ATOM 867 C CA . MET A 1 114 ? 3.314 -0.549 -11.206 1.00 95.94 114 MET A CA 1
ATOM 868 C C . MET A 1 114 ? 2.682 -0.330 -9.823 1.00 95.94 114 MET A C 1
ATOM 870 O O . MET A 1 114 ? 1.796 -1.083 -9.423 1.00 95.94 114 MET A O 1
ATOM 874 N N . LEU A 1 115 ? 3.108 0.701 -9.086 1.00 96.81 115 LEU A N 1
ATOM 875 C CA . LEU A 1 115 ? 2.539 1.048 -7.778 1.00 96.81 115 LEU A CA 1
ATOM 876 C C . LEU A 1 115 ? 1.115 1.618 -7.885 1.00 96.81 115 LEU A C 1
ATOM 878 O O . LEU A 1 115 ? 0.298 1.396 -6.994 1.00 96.81 115 LEU A O 1
ATOM 882 N N . GLU A 1 116 ? 0.790 2.349 -8.950 1.00 95.06 116 GLU A N 1
ATOM 883 C CA . GLU A 1 116 ? -0.560 2.884 -9.165 1.00 95.06 116 GLU A CA 1
ATOM 884 C C . GLU A 1 116 ? -1.546 1.825 -9.677 1.00 95.06 116 GLU A C 1
ATOM 886 O O . GLU A 1 116 ? -2.754 1.924 -9.412 1.00 95.06 116 GLU A O 1
ATOM 891 N N . ALA A 1 117 ? -1.045 0.794 -10.359 1.00 94.62 117 ALA A N 1
ATOM 892 C CA . ALA A 1 117 ? -1.848 -0.304 -10.866 1.00 94.62 117 ALA A CA 1
ATOM 893 C C . ALA A 1 117 ? -2.525 -1.094 -9.725 1.00 94.62 117 ALA A C 1
ATOM 895 O O . ALA A 1 117 ? -1.869 -1.457 -8.742 1.00 94.62 117 ALA A O 1
ATOM 896 N N . PRO A 1 118 ? -3.838 -1.369 -9.823 1.00 90.81 118 PRO A N 1
ATOM 897 C CA . PRO A 1 118 ? -4.497 -2.291 -8.906 1.00 90.81 118 PRO A CA 1
ATOM 898 C C . PRO A 1 118 ? -3.928 -3.717 -9.071 1.00 90.81 118 PRO A C 1
ATOM 900 O O . PRO A 1 118 ? -3.542 -4.083 -10.186 1.00 90.81 118 PRO A O 1
ATOM 903 N N . PRO A 1 119 ? -3.894 -4.544 -8.005 1.00 89.69 119 PRO A N 1
ATOM 904 C CA . PRO A 1 119 ? -3.345 -5.901 -8.079 1.00 89.69 119 PRO A CA 1
ATOM 905 C C . PRO A 1 119 ? -3.958 -6.770 -9.179 1.00 89.69 119 PRO A C 1
ATOM 907 O O . PRO A 1 119 ? -3.271 -7.580 -9.796 1.00 89.69 119 PRO A O 1
ATOM 910 N N . GLU A 1 120 ? -5.242 -6.563 -9.473 1.00 90.06 120 GLU A N 1
ATOM 911 C CA . GLU A 1 120 ? -5.975 -7.283 -10.513 1.00 90.06 120 GLU A CA 1
ATOM 912 C C . GLU A 1 120 ? -5.427 -7.040 -11.934 1.00 90.06 120 GLU A C 1
ATOM 914 O O . GLU A 1 120 ? -5.692 -7.841 -12.827 1.00 90.06 120 GLU A O 1
ATOM 919 N N . THR A 1 121 ? -4.657 -5.967 -12.152 1.00 93.94 121 THR A N 1
ATOM 920 C CA . THR A 1 121 ? -4.058 -5.615 -13.453 1.00 93.94 121 THR A CA 1
ATOM 921 C C . THR A 1 121 ? -2.529 -5.632 -13.426 1.00 93.94 121 THR A C 1
ATOM 923 O O . THR A 1 121 ? -1.896 -5.123 -14.350 1.00 93.94 121 THR A O 1
ATOM 926 N N . TRP A 1 122 ? -1.906 -6.179 -12.376 1.00 95.19 122 TRP A N 1
ATOM 927 C CA . TRP A 1 122 ? -0.446 -6.205 -12.271 1.00 95.19 122 TRP A CA 1
ATOM 928 C C . TRP A 1 122 ? 0.222 -6.982 -13.399 1.00 95.19 122 TRP A C 1
ATOM 930 O O . TRP A 1 122 ? 1.214 -6.492 -13.921 1.00 95.19 122 TRP A O 1
ATOM 940 N N . ASP A 1 123 ? -0.317 -8.136 -13.804 1.00 95.50 123 ASP A N 1
ATOM 941 C CA . ASP A 1 123 ? 0.270 -8.934 -14.892 1.00 95.50 123 ASP A CA 1
ATOM 942 C C . ASP A 1 123 ? 0.373 -8.122 -16.194 1.00 95.50 123 ASP A C 1
ATOM 944 O O . ASP A 1 123 ? 1.453 -8.008 -16.769 1.00 95.50 123 ASP A O 1
ATOM 948 N N . GLU A 1 124 ? -0.723 -7.469 -16.592 1.00 95.50 124 GLU A N 1
ATOM 949 C CA . GLU A 1 124 ? -0.787 -6.627 -17.791 1.00 95.50 124 GLU A CA 1
ATOM 950 C C . GLU A 1 124 ? 0.224 -5.473 -17.729 1.00 95.50 124 GLU A C 1
ATOM 952 O O . GLU A 1 124 ? 1.056 -5.330 -18.625 1.00 95.50 124 GLU A O 1
ATOM 957 N N . VAL A 1 125 ? 0.203 -4.693 -16.642 1.00 96.31 125 VAL A N 1
ATOM 958 C CA . VAL A 1 125 ? 1.089 -3.530 -16.476 1.00 96.31 125 VAL A CA 1
ATOM 959 C C . VAL A 1 125 ? 2.554 -3.957 -16.408 1.00 96.31 125 VAL A C 1
ATOM 961 O O . VAL A 1 125 ? 3.408 -3.347 -17.043 1.00 96.31 125 VAL A O 1
ATOM 964 N N . MET A 1 126 ? 2.876 -5.022 -15.674 1.00 96.19 126 MET A N 1
ATOM 965 C CA . MET A 1 126 ? 4.247 -5.522 -15.568 1.00 96.19 126 MET A CA 1
ATOM 966 C C . MET A 1 126 ? 4.765 -6.046 -16.902 1.00 96.19 126 MET A C 1
ATOM 968 O O . MET A 1 126 ? 5.912 -5.773 -17.238 1.00 96.19 126 MET A O 1
ATOM 972 N N . ARG A 1 127 ? 3.947 -6.761 -17.683 1.00 95.69 127 ARG A N 1
ATOM 973 C CA . ARG A 1 127 ? 4.336 -7.201 -19.031 1.00 95.69 127 ARG A CA 1
ATOM 974 C C . ARG A 1 127 ? 4.627 -6.018 -19.942 1.00 95.69 127 ARG A C 1
ATOM 976 O O . ARG A 1 127 ? 5.620 -6.052 -20.663 1.00 95.69 127 ARG A O 1
ATOM 983 N N . GLU A 1 128 ? 3.810 -4.969 -19.882 1.00 95.12 128 GLU A N 1
ATOM 984 C CA . GLU A 1 128 ? 4.068 -3.737 -20.628 1.00 95.12 128 GLU A CA 1
ATOM 985 C C . GLU A 1 128 ? 5.402 -3.096 -20.212 1.00 95.12 128 GLU A C 1
ATOM 987 O O . GLU A 1 128 ? 6.195 -2.730 -21.074 1.00 95.12 128 GLU A O 1
ATOM 992 N N . GLN A 1 129 ? 5.693 -3.016 -18.910 1.00 94.56 129 GLN A N 1
ATOM 993 C CA . GLN A 1 129 ? 6.931 -2.399 -18.418 1.00 94.56 129 GLN A CA 1
ATOM 994 C C . GLN A 1 129 ? 8.187 -3.270 -18.597 1.00 94.56 129 GLN A C 1
ATOM 996 O O . GLN A 1 129 ? 9.284 -2.724 -18.675 1.00 94.56 129 GLN A O 1
ATOM 1001 N N . LEU A 1 130 ? 8.059 -4.601 -18.629 1.00 93.81 130 LEU A N 1
ATOM 1002 C CA . LEU A 1 130 ? 9.201 -5.528 -18.646 1.00 93.81 130 LEU A CA 1
ATOM 1003 C C . LEU A 1 130 ? 9.512 -6.093 -20.032 1.00 93.81 130 LEU A C 1
ATOM 1005 O O . LEU A 1 130 ? 10.679 -6.322 -20.332 1.00 93.81 130 LEU A O 1
ATOM 1009 N N . LEU A 1 131 ? 8.490 -6.365 -20.848 1.00 93.12 131 LEU A N 1
ATOM 1010 C CA . LEU A 1 131 ? 8.628 -7.153 -22.080 1.00 93.12 131 LEU A CA 1
ATOM 1011 C C . LEU A 1 131 ? 8.273 -6.370 -23.352 1.00 93.12 131 LEU A C 1
ATOM 1013 O O . LEU A 1 131 ? 8.559 -6.828 -24.458 1.00 93.12 131 LEU A O 1
ATOM 1017 N N . SER A 1 132 ? 7.617 -5.211 -23.234 1.00 91.94 132 SER A N 1
ATOM 1018 C CA . SER A 1 132 ? 7.256 -4.410 -24.406 1.00 91.94 132 SER A CA 1
ATOM 1019 C C . SER A 1 132 ? 8.498 -3.852 -25.100 1.00 91.94 132 SER A C 1
ATOM 1021 O O . SER A 1 132 ? 9.416 -3.354 -24.452 1.00 91.94 132 SER A O 1
ATOM 1023 N N . SER A 1 133 ? 8.491 -3.817 -26.436 1.00 87.75 133 SER A N 1
ATOM 1024 C CA . SER A 1 133 ? 9.505 -3.081 -27.204 1.00 87.75 133 SER A CA 1
ATOM 1025 C C . SER A 1 133 ? 9.470 -1.571 -26.950 1.00 87.75 133 SER A C 1
ATOM 1027 O O . SER A 1 133 ? 10.447 -0.885 -27.242 1.00 87.75 133 SER A O 1
ATOM 1029 N N . ASP A 1 134 ? 8.349 -1.071 -26.424 1.00 88.19 134 ASP A N 1
ATOM 1030 C CA . ASP A 1 134 ? 8.138 0.330 -26.057 1.00 88.19 134 ASP A CA 1
ATOM 1031 C C . ASP A 1 134 ? 8.385 0.588 -24.557 1.00 88.19 134 ASP A C 1
ATOM 1033 O O . ASP A 1 134 ? 8.100 1.683 -24.066 1.00 88.19 134 ASP A O 1
ATOM 1037 N N . ALA A 1 135 ? 8.899 -0.405 -23.815 1.00 88.94 135 ALA A N 1
ATOM 1038 C CA . ALA A 1 135 ? 9.250 -0.247 -22.409 1.00 88.94 135 ALA A CA 1
ATOM 1039 C C . ALA A 1 135 ? 10.255 0.899 -22.218 1.00 88.94 135 ALA A C 1
ATOM 1041 O O . ALA A 1 135 ? 11.193 1.091 -22.995 1.00 88.94 135 ALA A O 1
ATOM 1042 N N . SER A 1 136 ? 10.052 1.679 -21.158 1.00 87.44 136 SER A N 1
ATOM 1043 C CA . SER A 1 136 ? 10.816 2.903 -20.915 1.00 87.44 136 SER A CA 1
ATOM 1044 C C . SER A 1 136 ? 12.229 2.643 -20.376 1.00 87.44 136 SER A C 1
ATOM 1046 O O . SER A 1 136 ? 13.087 3.519 -20.477 1.00 87.44 136 SER A O 1
ATOM 1048 N N . CYS A 1 137 ? 12.479 1.459 -19.813 1.00 92.69 137 CYS A N 1
ATOM 1049 C CA . CYS A 1 137 ? 13.759 1.030 -19.247 1.00 92.69 137 CYS A CA 1
ATOM 1050 C C . CYS A 1 137 ? 13.954 -0.486 -19.418 1.00 92.69 137 CYS A C 1
ATOM 1052 O O . CYS A 1 137 ? 13.018 -1.195 -19.788 1.00 92.69 137 CYS A O 1
ATOM 1054 N N . GLY A 1 138 ? 15.169 -0.990 -19.180 1.00 93.00 138 GLY A N 1
ATOM 1055 C CA . GLY A 1 138 ? 15.443 -2.424 -19.265 1.00 93.00 138 GLY A CA 1
ATOM 1056 C C . GLY A 1 138 ? 14.818 -3.215 -18.109 1.00 93.00 138 GLY A C 1
ATOM 1057 O O . GLY A 1 138 ? 14.786 -2.743 -16.972 1.00 93.00 138 GLY A O 1
ATOM 1058 N N . ALA A 1 139 ? 14.393 -4.456 -18.371 1.00 94.31 139 ALA A N 1
ATOM 1059 C CA . ALA A 1 139 ? 13.793 -5.327 -17.355 1.00 94.31 139 ALA A CA 1
ATOM 1060 C C . ALA A 1 139 ? 14.697 -5.523 -16.122 1.00 94.31 139 ALA A C 1
ATOM 1062 O O . ALA A 1 139 ? 14.229 -5.414 -14.989 1.00 94.31 139 ALA A O 1
ATOM 1063 N N . ASP A 1 140 ? 16.002 -5.739 -16.325 1.00 94.56 140 ASP A N 1
ATOM 1064 C CA . ASP A 1 140 ? 16.974 -5.874 -15.230 1.00 94.56 140 ASP A CA 1
ATOM 1065 C C . ASP A 1 140 ? 17.118 -4.584 -14.408 1.00 94.56 140 ASP A C 1
ATOM 1067 O O . ASP A 1 140 ? 17.263 -4.640 -13.186 1.00 94.56 140 ASP A O 1
ATOM 1071 N N . GLU A 1 141 ? 17.048 -3.418 -15.057 1.00 95.38 141 GLU A N 1
ATOM 1072 C CA . GLU A 1 141 ? 17.126 -2.114 -14.389 1.00 95.38 141 GLU A CA 1
ATOM 1073 C C . GLU A 1 141 ? 15.882 -1.873 -13.527 1.00 95.38 141 GLU A C 1
ATOM 1075 O O . GLU A 1 141 ? 15.997 -1.460 -12.372 1.00 95.38 141 GLU A O 1
ATOM 1080 N N . LEU A 1 142 ? 14.698 -2.202 -14.053 1.00 95.69 142 LEU A N 1
ATOM 1081 C CA . LEU A 1 142 ? 13.436 -2.100 -13.324 1.00 95.69 142 LEU A CA 1
ATOM 1082 C C . LEU A 1 142 ? 13.381 -3.071 -12.137 1.00 95.69 142 LEU A C 1
ATOM 1084 O O . LEU A 1 142 ? 13.013 -2.685 -11.025 1.00 95.69 142 LEU A O 1
ATOM 1088 N N . LEU A 1 143 ? 13.793 -4.326 -12.339 1.00 96.31 143 LEU A N 1
ATOM 1089 C CA . LEU A 1 143 ? 13.882 -5.317 -11.265 1.00 96.31 143 LEU A CA 1
ATOM 1090 C C . LEU A 1 143 ? 14.906 -4.917 -10.200 1.00 96.31 143 LEU A C 1
ATOM 1092 O O . LEU A 1 143 ? 14.658 -5.148 -9.014 1.00 96.31 143 LEU A O 1
ATOM 1096 N N . GLY A 1 144 ? 16.034 -4.327 -10.600 1.00 96.19 144 GLY A N 1
ATOM 1097 C CA . GLY A 1 144 ? 17.021 -3.752 -9.689 1.00 96.19 144 GLY A CA 1
ATOM 1098 C C . GLY A 1 144 ? 16.422 -2.624 -8.852 1.00 96.19 144 GLY A C 1
ATOM 1099 O O . GLY A 1 144 ? 16.506 -2.660 -7.629 1.00 96.19 144 GLY A O 1
ATOM 1100 N N . ALA A 1 145 ? 15.704 -1.694 -9.482 1.00 95.69 145 ALA A N 1
ATOM 1101 C CA . ALA A 1 145 ? 15.064 -0.576 -8.793 1.00 95.69 145 ALA A CA 1
ATOM 1102 C C . ALA A 1 145 ? 14.014 -1.016 -7.757 1.00 95.69 145 ALA A C 1
ATOM 1104 O O . ALA A 1 145 ? 13.974 -0.480 -6.649 1.00 95.69 145 ALA A O 1
ATOM 1105 N N . LEU A 1 146 ? 13.194 -2.024 -8.075 1.00 95.81 146 LEU A N 1
ATOM 1106 C CA . LEU A 1 146 ? 12.241 -2.598 -7.117 1.00 95.81 146 LEU A CA 1
ATOM 1107 C C . LEU A 1 146 ? 12.954 -3.293 -5.940 1.00 95.81 146 LEU A C 1
ATOM 1109 O O . LEU A 1 146 ? 12.492 -3.217 -4.799 1.00 95.81 146 LEU A O 1
ATOM 1113 N N . GLN A 1 147 ? 14.086 -3.960 -6.196 1.00 96.31 147 GLN A N 1
ATOM 1114 C CA . GLN A 1 147 ? 14.907 -4.584 -5.149 1.00 96.31 147 GLN A CA 1
ATOM 1115 C C . GLN A 1 147 ? 15.576 -3.545 -4.250 1.00 96.31 147 GLN A C 1
ATOM 1117 O O . GLN A 1 147 ? 15.593 -3.719 -3.031 1.00 96.31 147 GLN A O 1
ATOM 1122 N N . ASP A 1 148 ? 16.075 -2.457 -4.825 1.00 95.00 148 ASP A N 1
ATOM 1123 C CA . ASP A 1 148 ? 16.653 -1.351 -4.067 1.00 95.00 148 ASP A CA 1
ATOM 1124 C C . ASP A 1 148 ? 15.588 -0.700 -3.179 1.00 95.00 148 ASP A C 1
ATOM 1126 O O . ASP A 1 148 ? 15.820 -0.487 -1.989 1.00 95.00 148 ASP A O 1
ATOM 1130 N N . GLN A 1 149 ? 14.374 -0.491 -3.702 1.00 95.00 149 GLN A N 1
ATOM 1131 C CA . GLN A 1 149 ? 13.258 0.038 -2.916 1.00 95.00 149 GLN A CA 1
ATOM 1132 C C . GLN A 1 149 ? 12.871 -0.887 -1.749 1.00 95.00 149 GLN A C 1
ATOM 1134 O O . GLN A 1 149 ? 12.584 -0.408 -0.650 1.00 95.00 149 GLN A O 1
ATOM 1139 N N . MET A 1 150 ? 12.916 -2.210 -1.946 1.00 95.81 150 MET A N 1
ATOM 1140 C CA . MET A 1 150 ? 12.781 -3.179 -0.853 1.00 95.81 150 MET A CA 1
ATOM 1141 C C . MET A 1 150 ? 13.888 -3.007 0.192 1.00 95.81 150 MET A C 1
ATOM 1143 O O . MET A 1 150 ? 13.609 -2.998 1.393 1.00 95.81 150 MET A O 1
ATOM 1147 N N . GLY A 1 151 ? 15.138 -2.862 -0.253 1.00 94.25 151 GLY A N 1
ATOM 1148 C CA . GLY A 1 151 ? 16.286 -2.622 0.619 1.00 94.25 151 GLY A CA 1
ATOM 1149 C C . GLY A 1 151 ? 16.099 -1.376 1.484 1.00 94.25 151 GLY A C 1
ATOM 1150 O O . GLY A 1 151 ? 16.271 -1.446 2.700 1.00 94.25 151 GLY A O 1
ATOM 1151 N N . GLU A 1 152 ? 15.659 -0.271 0.885 1.00 93.50 152 GLU A N 1
ATOM 1152 C CA . GLU A 1 152 ? 15.363 0.983 1.588 1.00 93.50 152 GLU A CA 1
ATOM 1153 C C . GLU A 1 152 ? 14.249 0.817 2.635 1.00 93.50 152 GLU A C 1
ATOM 1155 O O . GLU A 1 152 ? 14.368 1.319 3.751 1.00 93.50 152 GLU A O 1
ATOM 1160 N N . VAL A 1 153 ? 13.188 0.058 2.341 1.00 94.62 153 VAL A N 1
ATOM 1161 C CA . VAL A 1 153 ? 12.123 -0.235 3.322 1.00 94.62 153 VAL A CA 1
ATOM 1162 C C . VAL A 1 153 ? 12.649 -1.074 4.492 1.00 94.62 153 VAL A C 1
ATOM 1164 O O . VAL A 1 153 ? 12.380 -0.776 5.660 1.00 94.62 153 VAL A O 1
ATOM 1167 N N . VAL A 1 154 ? 13.407 -2.131 4.204 1.00 93.88 154 VAL A N 1
ATOM 1168 C CA . VAL A 1 154 ? 13.903 -3.065 5.226 1.00 93.88 1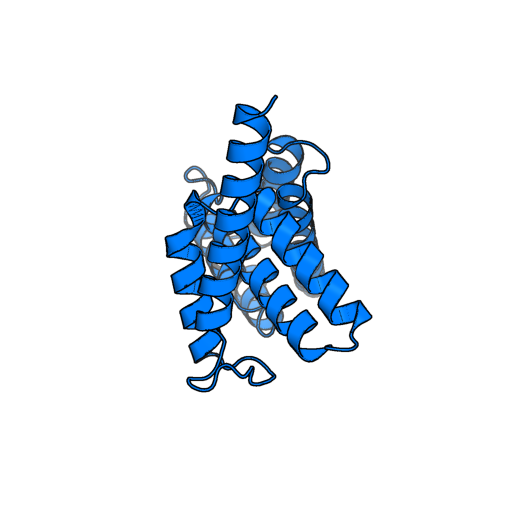54 VAL A CA 1
ATOM 1169 C C . VAL A 1 154 ? 14.988 -2.429 6.103 1.00 93.88 154 VAL A C 1
ATOM 1171 O O . VAL A 1 154 ? 15.045 -2.699 7.303 1.00 93.88 154 VAL A O 1
ATOM 1174 N N . LEU A 1 155 ? 15.836 -1.568 5.538 1.00 93.06 155 LEU A N 1
ATOM 1175 C CA . LEU A 1 155 ? 16.947 -0.934 6.256 1.00 93.06 155 LEU A CA 1
ATOM 1176 C C . LEU A 1 155 ? 16.583 0.434 6.849 1.00 93.06 155 LEU A C 1
ATOM 1178 O O . LEU A 1 155 ? 17.174 0.841 7.849 1.00 93.06 155 LEU A O 1
ATOM 1182 N N . GLY A 1 156 ? 15.624 1.143 6.251 1.00 91.88 156 GLY A N 1
ATOM 1183 C CA . GLY A 1 156 ? 15.231 2.503 6.629 1.00 91.88 156 GLY A CA 1
ATOM 1184 C C . GLY A 1 156 ? 14.119 2.588 7.675 1.00 91.88 156 GLY A C 1
ATOM 1185 O O . GLY A 1 156 ? 13.818 3.683 8.154 1.00 91.88 156 GLY A O 1
ATOM 1186 N N . MET A 1 157 ? 13.504 1.463 8.049 1.00 93.19 157 MET A N 1
ATOM 1187 C CA . MET A 1 157 ? 12.414 1.410 9.030 1.00 93.19 157 MET A CA 1
ATOM 1188 C C . MET A 1 157 ? 12.775 0.551 10.249 1.00 93.19 157 MET A C 1
ATOM 1190 O O . MET A 1 157 ? 13.624 -0.338 10.146 1.00 93.19 157 MET A O 1
ATOM 1194 N N . PRO A 1 158 ? 12.150 0.785 11.423 1.00 93.00 158 PRO A N 1
ATOM 1195 C CA . PRO A 1 158 ? 12.368 -0.058 12.591 1.00 93.00 158 PRO A CA 1
ATOM 1196 C C . PRO A 1 158 ? 12.054 -1.524 12.275 1.00 93.00 158 PRO A C 1
ATOM 1198 O O . PRO A 1 158 ? 10.957 -1.849 11.824 1.00 93.00 158 PRO A O 1
ATOM 1201 N N . ALA A 1 159 ? 13.023 -2.405 12.527 1.00 89.88 159 ALA A N 1
ATOM 1202 C CA . ALA A 1 159 ? 12.893 -3.823 12.219 1.00 89.88 159 ALA A CA 1
ATOM 1203 C C . ALA A 1 159 ? 11.658 -4.435 12.903 1.00 89.88 159 ALA A C 1
ATOM 1205 O O . ALA A 1 159 ? 11.510 -4.350 14.124 1.00 89.88 159 ALA A O 1
ATOM 1206 N N . GLY A 1 160 ? 10.792 -5.067 12.110 1.00 88.19 160 GLY A N 1
ATOM 1207 C CA . GLY A 1 160 ? 9.567 -5.711 12.590 1.00 88.19 160 GLY A CA 1
ATOM 1208 C C . GLY A 1 160 ? 8.418 -4.747 12.889 1.00 88.19 160 GLY A C 1
ATOM 1209 O O . GLY A 1 160 ? 7.430 -5.163 13.496 1.00 88.19 160 GLY A O 1
ATOM 1210 N N . SER A 1 161 ? 8.517 -3.477 12.480 1.00 94.81 161 SER A N 1
ATOM 1211 C CA . SER A 1 161 ? 7.390 -2.553 12.591 1.00 94.81 161 SER A CA 1
ATOM 1212 C C . SER A 1 161 ? 6.225 -2.980 11.694 1.00 94.81 161 SER A C 1
ATOM 1214 O O . SER A 1 161 ? 6.395 -3.698 10.696 1.00 94.81 161 SER A O 1
ATOM 1216 N N . ALA A 1 162 ? 5.012 -2.562 12.055 1.00 95.00 162 ALA A N 1
ATOM 1217 C CA . ALA A 1 162 ? 3.819 -2.930 11.313 1.00 95.00 162 ALA A CA 1
ATOM 1218 C C . ALA A 1 162 ? 3.825 -2.281 9.924 1.00 95.00 162 ALA A C 1
ATOM 1220 O O . ALA A 1 162 ? 3.475 -2.958 8.954 1.00 95.00 162 ALA A O 1
ATOM 1221 N N . VAL A 1 163 ? 4.278 -1.024 9.823 1.00 97.00 163 VAL A N 1
ATOM 1222 C CA . VAL A 1 163 ? 4.459 -0.333 8.537 1.00 97.00 163 VAL A CA 1
ATOM 1223 C C . VAL A 1 163 ? 5.494 -1.060 7.688 1.00 97.00 163 VAL A C 1
ATOM 1225 O O . VAL A 1 163 ? 5.173 -1.432 6.563 1.00 97.00 163 VAL A O 1
ATOM 1228 N N . GLN A 1 164 ? 6.694 -1.328 8.221 1.00 96.88 164 GLN A N 1
ATOM 1229 C CA . GLN A 1 164 ? 7.747 -2.021 7.473 1.00 96.88 164 GLN A CA 1
ATOM 1230 C C . GLN A 1 164 ? 7.244 -3.348 6.906 1.00 96.88 164 GLN A C 1
ATOM 1232 O O . GLN A 1 164 ? 7.447 -3.628 5.728 1.00 96.88 164 GLN A O 1
ATOM 1237 N N . THR A 1 165 ? 6.559 -4.138 7.735 1.00 96.94 165 THR A N 1
ATOM 1238 C CA . THR A 1 165 ? 6.012 -5.440 7.339 1.00 96.94 165 THR A CA 1
ATOM 1239 C C . THR A 1 165 ? 5.047 -5.300 6.163 1.00 96.94 165 THR A C 1
ATOM 1241 O O . THR A 1 165 ? 5.208 -5.990 5.166 1.00 96.94 165 THR A O 1
ATOM 1244 N N . VAL A 1 166 ? 4.093 -4.364 6.238 1.00 97.81 166 VAL A N 1
ATOM 1245 C CA . VAL A 1 166 ? 3.101 -4.151 5.170 1.00 97.81 166 VAL A CA 1
ATOM 1246 C C . VAL A 1 166 ? 3.759 -3.701 3.863 1.00 97.81 166 VAL A C 1
ATOM 1248 O O . VAL A 1 166 ? 3.409 -4.206 2.798 1.00 97.81 166 VAL A O 1
ATOM 1251 N N . LEU A 1 167 ? 4.726 -2.779 3.922 1.00 98.00 167 LEU A N 1
ATOM 1252 C CA . LEU A 1 167 ? 5.424 -2.313 2.719 1.00 98.00 167 LEU A CA 1
ATOM 1253 C C . LEU A 1 167 ? 6.296 -3.414 2.101 1.00 98.00 167 LEU A C 1
ATOM 1255 O O . LEU A 1 167 ? 6.317 -3.569 0.881 1.00 98.00 167 LEU A O 1
ATOM 1259 N N . ALA A 1 168 ? 6.995 -4.185 2.936 1.00 97.19 168 ALA A N 1
ATOM 1260 C CA . ALA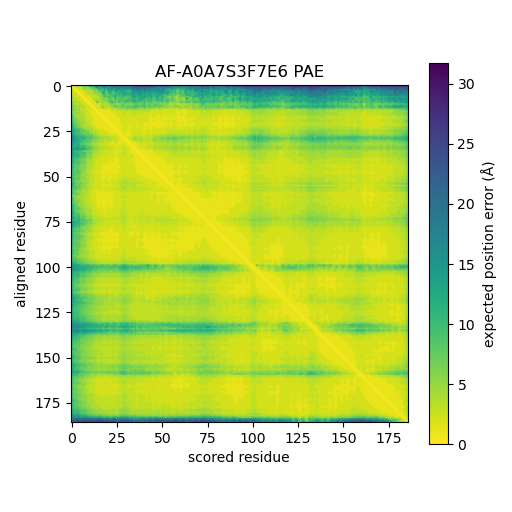 A 1 168 ? 7.838 -5.285 2.488 1.00 97.19 168 ALA A CA 1
ATOM 1261 C C . ALA A 1 168 ? 7.009 -6.437 1.905 1.00 97.19 168 ALA A C 1
ATOM 1263 O O . ALA A 1 168 ? 7.389 -7.007 0.891 1.00 97.19 168 ALA A O 1
ATOM 1264 N N . GLU A 1 169 ? 5.869 -6.792 2.495 1.00 97.12 169 GLU A N 1
ATOM 1265 C CA . GLU A 1 169 ? 4.967 -7.807 1.931 1.00 97.12 169 GLU A CA 1
ATOM 1266 C C . GLU A 1 169 ? 4.470 -7.387 0.542 1.00 97.12 169 GLU A C 1
ATOM 1268 O O . GLU A 1 169 ? 4.594 -8.159 -0.409 1.00 97.12 169 GLU A O 1
ATOM 1273 N N . TYR A 1 170 ? 4.018 -6.137 0.403 1.00 97.88 170 TYR A N 1
ATOM 1274 C CA . TYR A 1 170 ? 3.539 -5.591 -0.868 1.00 97.88 170 TYR A CA 1
ATOM 1275 C C . TYR A 1 170 ? 4.623 -5.600 -1.958 1.00 97.88 170 TYR A C 1
ATOM 1277 O O . TYR A 1 170 ? 4.406 -6.108 -3.058 1.00 97.88 170 TYR A O 1
ATOM 1285 N N . LEU A 1 171 ? 5.819 -5.074 -1.659 1.00 97.12 171 LEU A N 1
ATOM 1286 C CA . LEU A 1 171 ? 6.924 -5.077 -2.621 1.00 97.12 171 LEU A CA 1
ATOM 1287 C C . LEU A 1 171 ? 7.398 -6.498 -2.953 1.00 97.12 171 LEU A C 1
ATOM 1289 O O . LEU A 1 171 ? 7.806 -6.740 -4.084 1.00 97.12 171 LEU A O 1
ATOM 1293 N N . ASN A 1 172 ? 7.365 -7.437 -1.999 1.00 97.00 172 ASN A N 1
ATOM 1294 C CA . ASN A 1 172 ? 7.782 -8.821 -2.238 1.00 97.00 172 ASN A CA 1
ATOM 1295 C C . ASN A 1 172 ? 6.845 -9.516 -3.224 1.00 97.00 172 ASN A C 1
ATOM 1297 O O . ASN A 1 172 ? 7.319 -10.216 -4.117 1.00 97.00 172 ASN A O 1
ATOM 1301 N N . GLU A 1 173 ? 5.535 -9.314 -3.080 1.00 97.38 173 GLU A N 1
ATOM 1302 C CA . GLU A 1 173 ? 4.543 -9.838 -4.019 1.00 97.38 173 GLU A CA 1
ATOM 1303 C C . GLU A 1 173 ? 4.771 -9.265 -5.424 1.00 97.38 173 GLU A C 1
ATOM 1305 O O . GLU A 1 173 ? 4.925 -10.018 -6.388 1.00 97.38 173 GLU A O 1
ATOM 1310 N N . MET A 1 174 ? 4.924 -7.940 -5.518 1.00 96.62 174 MET A N 1
ATOM 1311 C CA . MET A 1 174 ? 5.218 -7.235 -6.767 1.00 96.62 174 MET A CA 1
ATOM 1312 C C . MET A 1 174 ? 6.511 -7.737 -7.435 1.00 96.62 174 MET A C 1
ATOM 1314 O O . MET A 1 174 ? 6.516 -8.055 -8.623 1.00 96.62 174 MET A O 1
ATOM 1318 N N . LEU A 1 175 ? 7.600 -7.864 -6.671 1.00 96.69 175 LEU A N 1
ATOM 1319 C CA . LEU A 1 175 ? 8.886 -8.395 -7.134 1.00 96.69 175 LEU A CA 1
ATOM 1320 C C . LEU A 1 175 ? 8.787 -9.851 -7.590 1.00 96.69 175 LEU A C 1
ATOM 1322 O O . LEU A 1 175 ? 9.419 -10.228 -8.576 1.00 96.69 175 LEU A O 1
ATOM 1326 N N . SER A 1 176 ? 8.033 -10.681 -6.866 1.00 96.81 176 SER A N 1
ATOM 1327 C CA . SER A 1 176 ? 7.843 -12.089 -7.213 1.00 96.81 176 SER A CA 1
ATOM 1328 C C . SER A 1 176 ? 7.147 -12.235 -8.565 1.00 96.81 176 SER A C 1
ATOM 1330 O O . SER A 1 176 ? 7.585 -13.037 -9.389 1.00 96.81 176 SER A O 1
ATOM 1332 N N . LEU A 1 177 ? 6.100 -11.444 -8.809 1.00 96.69 177 LEU A N 1
ATOM 1333 C CA . LEU A 1 177 ? 5.379 -11.434 -10.082 1.00 96.69 177 LEU A CA 1
ATOM 1334 C C . LEU A 1 177 ? 6.252 -10.900 -11.219 1.00 96.69 177 LEU A C 1
ATOM 1336 O O . LEU A 1 177 ? 6.399 -11.568 -12.240 1.00 96.69 177 LEU A O 1
ATOM 1340 N N . ALA A 1 178 ? 6.908 -9.757 -11.010 1.00 96.25 178 ALA A N 1
ATOM 1341 C CA . ALA A 1 178 ? 7.785 -9.144 -12.005 1.00 96.25 178 ALA A CA 1
ATOM 1342 C C . ALA A 1 178 ? 8.930 -10.083 -12.426 1.00 96.25 178 ALA A C 1
ATOM 1344 O O . ALA A 1 178 ? 9.222 -10.219 -13.612 1.00 96.25 178 ALA A O 1
ATOM 1345 N N . ARG A 1 179 ? 9.550 -10.792 -11.472 1.00 96.44 179 ARG A N 1
ATOM 1346 C CA . ARG A 1 179 ? 10.580 -11.804 -11.766 1.00 96.44 179 ARG A CA 1
ATOM 1347 C C . ARG A 1 179 ? 10.027 -12.991 -12.543 1.00 96.44 179 ARG A C 1
ATOM 1349 O O . ARG A 1 179 ? 10.716 -13.496 -13.421 1.00 96.44 179 ARG A O 1
ATOM 1356 N N . GLY A 1 180 ? 8.819 -13.441 -12.203 1.00 96.44 180 GLY A N 1
ATOM 1357 C CA . GLY A 1 180 ? 8.136 -14.502 -12.938 1.00 96.44 180 GLY A CA 1
ATOM 1358 C C . GLY A 1 180 ? 7.953 -14.126 -14.405 1.00 96.44 180 GLY A C 1
ATOM 1359 O O . GLY A 1 180 ? 8.361 -14.887 -15.271 1.00 96.44 180 GLY A O 1
ATOM 1360 N N . ILE A 1 181 ? 7.442 -12.919 -14.660 1.00 95.50 181 ILE A N 1
ATOM 1361 C CA . ILE A 1 181 ? 7.202 -12.386 -16.008 1.00 95.50 181 ILE A CA 1
ATOM 1362 C C . ILE A 1 181 ? 8.511 -12.207 -16.784 1.00 95.50 181 ILE A C 1
ATOM 1364 O O . ILE A 1 181 ? 8.611 -12.653 -17.921 1.00 95.50 181 ILE A O 1
ATOM 1368 N N . ALA A 1 182 ? 9.536 -11.601 -16.178 1.00 92.69 182 ALA A N 1
ATOM 1369 C CA . ALA A 1 182 ? 10.824 -11.390 -16.842 1.00 92.69 182 ALA A CA 1
ATOM 1370 C C . ALA A 1 182 ? 11.526 -12.710 -17.218 1.00 92.69 182 ALA A C 1
ATOM 1372 O O . ALA A 1 182 ? 12.239 -12.769 -18.214 1.00 92.69 182 ALA A O 1
ATOM 1373 N N . ALA A 1 183 ? 11.309 -13.780 -16.446 1.00 92.25 183 ALA A N 1
ATOM 1374 C CA . ALA A 1 183 ? 11.868 -15.098 -16.735 1.00 92.25 183 ALA A CA 1
ATOM 1375 C C . ALA A 1 183 ? 11.165 -15.835 -17.891 1.00 92.25 183 ALA A C 1
ATOM 1377 O O . ALA A 1 183 ? 11.688 -16.846 -18.351 1.00 92.25 183 ALA A O 1
ATOM 1378 N N . GLU A 1 184 ? 9.999 -15.374 -18.357 1.00 87.31 184 GLU A N 1
ATOM 1379 C CA . GLU A 1 184 ? 9.305 -15.973 -19.509 1.00 87.31 184 GLU A CA 1
ATOM 1380 C C . GLU A 1 184 ? 9.978 -15.643 -20.851 1.00 87.31 184 GLU A C 1
ATOM 1382 O O . GLU A 1 184 ? 9.782 -16.378 -21.819 1.00 87.31 184 GLU A O 1
ATOM 1387 N N . ASP A 1 185 ? 10.755 -14.556 -20.907 1.00 70.38 185 ASP A N 1
ATOM 1388 C CA . ASP A 1 185 ? 11.422 -14.052 -22.119 1.00 70.38 185 ASP A CA 1
ATOM 1389 C C . ASP A 1 185 ? 12.915 -14.451 -22.209 1.00 70.38 185 ASP A C 1
ATOM 1391 O O . ASP A 1 185 ? 13.573 -14.185 -23.215 1.00 70.38 185 ASP A O 1
ATOM 1395 N N . ALA A 1 186 ? 13.449 -15.110 -21.168 1.00 60.09 186 ALA A N 1
ATOM 1396 C CA . ALA A 1 186 ? 14.847 -15.553 -21.053 1.00 60.09 186 ALA A CA 1
ATOM 1397 C C . ALA A 1 186 ? 15.079 -16.988 -21.566 1.00 60.09 186 ALA A C 1
ATOM 1399 O O . ALA A 1 186 ? 16.125 -17.214 -22.222 1.00 60.09 186 ALA A O 1
#

Nearest PDB structures (foldseek):
  6ejl-assembly1_B  TM=2.292E-01  e=3.047E-01  Homo sapiens

Radius of gyration: 17.95 Å; Cα contacts (8 Å, |Δi|>4): 171; chains: 1; bounding box: 44×29×61 Å

Organism: NCBI:txid156174

Secondary structure (DSSP, 8-state):
-HHHHHHHHHHHHHHHHHHHHHHHHHS-TTS---SSPPHHHHHHHHHHHHHHGGG--HHHHHHHHHHHHHHHHTT-HHHHHHHHHHHHHHHHHHHHHHS-TTS-HHHHHHHHHHHHS-GGGHHHHHHHHHH-TT-SS-HHHHHHHHHHHHHHHHHHS-TT-HHHHHHHHHHHHHHHHHHHHHTT--

Solvent-accessible surface area (backbone atoms only — not comparable to full-atom values): 10274 Å² total; per-residue (Å²): 108,68,73,58,49,54,50,50,54,52,47,55,52,48,27,51,49,52,52,52,56,46,49,54,39,51,31,48,99,86,67,46,75,61,84,78,72,51,68,71,30,53,52,41,31,48,54,48,43,67,72,45,45,94,76,61,48,54,61,33,47,49,48,52,52,52,50,33,54,50,26,55,76,70,68,34,58,70,56,30,51,53,49,48,52,49,52,52,47,47,32,28,55,58,48,52,73,60,57,58,88,84,47,58,67,46,46,46,50,49,55,43,52,60,43,68,45,54,80,94,47,40,68,63,53,44,43,46,44,49,69,37,95,80,32,70,46,56,44,68,58,47,54,47,50,55,50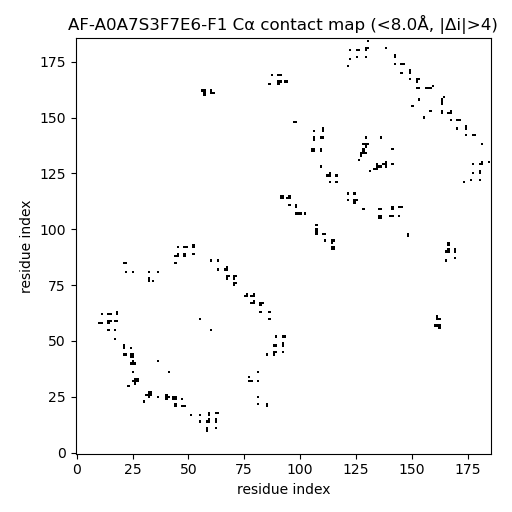,49,53,45,47,50,45,62,71,72,37,65,84,86,35,60,52,39,50,50,41,48,53,52,48,49,54,54,50,54,52,49,51,53,58,57,59,75,81,108

Foldseek 3Di:
DVVVVVVVVVLLVVLVVLVVQLQVLQADPVRHHDPPGDPNSLVSSLVSLLVCVVVCDLSNLVNLVVQLVVCVVVVVVVSVNVSVSNLLSNLLSVLLVVQDPPQDPLLNVLSNQLSVDDPVCNLVSLCCQAPDPPHSDHLVSNLVSLVVSLVCLCVVDDHPGSSSVSNNVSSVVSSVSSVVSNVVVD